Protein 4BI7 (pdb70)

Secondary structure (DSSP, 8-state):
-----EEEEE--S---HHHHHHHHHHHHHS---TTSEEEEE--GGGHHHHHHH---SS-EEEES---SS-SSS-TT---HHHHHHTT--EEEES-HHHHHTS---HHHHHHHHHHHHHTT-EEEEEE---HHHHHTT-HHHHHHHHHHHHHHHHTT-TTTGGGEEEEE--GGGSSSS-PPPHHHHHHHHHHHHHHHHHHT-HHHHTT-EEEEESS--TTTHHHHHTSTT--EEEESGGGGSTHHHHHHHHHHHHH-

Sequence (256 aa):
PARRPFIGGNFKCNGSLDFIKSSHVAAIAAHKIPDSVVDVVVIAPSAVHLSSTAIAANTSKQLRIAAQNVYLEGNGAWTGETSVEMLQDMGLKHVIVGHSSERRRIMGETDEQSAKKAKRALEKGMTVIFCVGETLDERKANRTMEVNIAQLEALGKELGESKMLWKEVVIIAYEPVWSSIGTGVVATPEQAEEVHVGLRKWFAEKVAAEGAQHIRIIYGGSANGSNCEKLGQCPNIDGFLVGGASLKPEFMTMIDILTKTRT

B-factor: mean 23.12, std 10.25, range [10.82, 79.39]

InterPro domains:
  IPR000652 Triosephosphate isomerase [PF00121] (6-250)
  IPR000652 Triosephosphate isomerase [PS51440] (5-251)
  IPR000652 Triosephosphate isomerase [PTHR21139] (3-250)
  IPR000652 Triosephosphate isomerase [TIGR00419] (7-244)
  IPR000652 Triosephosphate isomerase [cd00311] (6-250)
  IPR013785 Aldolase-type TIM barrel [G3DSA:3.20.20.70] (1-257)
  IPR020861 Triosephosphate isomerase, active site [PS00171] (168-178)
  IPR022896 Triosephosphate isomerase, bacterial/eukaryotic [MF_00147_B] (4-251)
  IPR035990 Triosephosphate isomerase superfamily [SSF51351] (3-251)

Radius of gyration: 16.88 Å; Cα contacts (8 Å, |Δi|>4): 529; chains: 1; bounding box: 40×46×46 Å

Solvent-accessible surface area: 11314 Å² total; per-residue (Å²): 124,90,39,114,5,0,0,2,1,7,1,44,120,67,40,59,100,110,63,0,112,70,12,0,51,43,0,15,89,47,186,8,36,112,43,4,33,2,3,0,2,0,26,66,123,18,5,68,23,0,62,86,20,31,108,18,188,60,2,89,6,0,4,42,31,1,55,37,65,16,97,58,99,100,145,78,67,37,6,0,58,95,2,67,128,72,48,11,91,8,0,2,0,1,9,3,46,69,17,91,128,111,52,15,71,53,87,76,0,0,86,11,0,63,46,0,12,107,85,55,1,2,0,2,0,0,0,0,0,28,88,110,27,60,149,60,138,102,18,64,108,14,0,33,49,7,0,73,19,0,12,171,35,8,36,108,39,103,137,34,10,149,61,3,0,0,0,0,7,0,38,37,0,29,78,77,69,82,42,2,59,33,127,69,0,29,130,4,0,45,17,0,24,140,19,5,39,135,112,11,26,69,124,23,5,74,89,10,33,0,0,0,0,6,28,5,42,18,108,30,0,75,143,2,1,114,12,94,24,0,1,0,0,2,0,18,50,9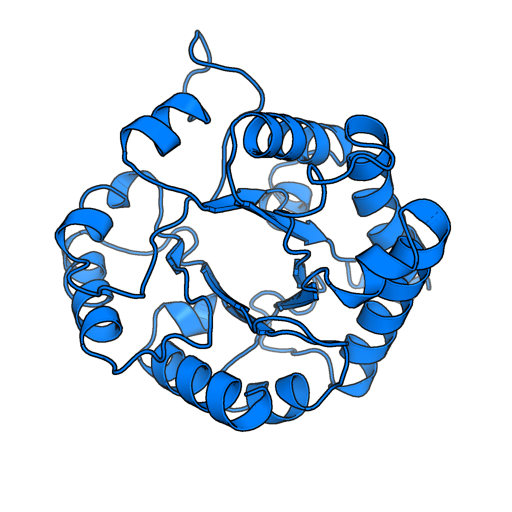,0,42,110,102,52,0,25,68,0,0,67,33,0,26,168,38,57,100

CATH classification: 3.20.20.70

Structure (mmCIF, N/CA/C/O backbone):
data_4BI7
#
_entry.id   4BI7
#
_cell.length_a   55.548
_cell.length_b   102.021
_cell.length_c   118.769
_cell.angle_alpha   90.00
_cell.angle_beta   90.00
_cell.angle_gamma   90.00
#
_symmetry.space_group_name_H-M   'I 2 2 2'
#
loop_
_entity.id
_entity.type
_entity.pdbx_description
1 polymer 'TRIOSEPHOSPHATE ISOMERASE'
2 non-polymer '2-PHOSPHOGLYCOLIC ACID'
3 non-polymer 'SULFATE ION'
4 water water
#
loop_
_atom_site.group_PDB
_atom_site.id
_atom_site.type_symbol
_atom_site.label_atom_id
_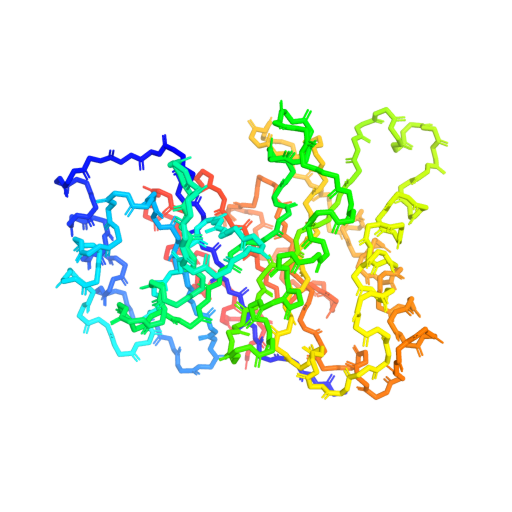atom_site.label_alt_id
_atom_site.label_comp_id
_atom_site.label_asym_id
_atom_site.label_entity_id
_atom_site.label_seq_id
_atom_site.pdbx_PDB_ins_code
_atom_site.Cartn_x
_atom_site.Cartn_y
_atom_site.Cartn_z
_atom_site.occupancy
_atom_site.B_iso_or_equiv
_atom_site.auth_seq_id
_atom_site.auth_comp_id
_atom_site.auth_asym_id
_atom_site.auth_atom_id
_atom_site.pdbx_PDB_model_num
ATOM 1 N N . PRO A 1 2 ? 30.849 -23.785 -22.308 1.00 47.20 2 PRO A N 1
ATOM 2 C CA . PRO A 1 2 ? 30.440 -23.150 -21.049 1.00 57.84 2 PRO A CA 1
ATOM 3 C C . PRO A 1 2 ? 28.929 -22.918 -20.987 1.00 60.08 2 PRO A C 1
ATOM 4 O O . PRO A 1 2 ? 28.271 -22.942 -22.029 1.00 59.44 2 PRO A O 1
ATOM 8 N N . ALA A 1 3 ? 28.394 -22.699 -19.785 1.00 59.13 3 ALA A N 1
ATOM 9 C CA . ALA A 1 3 ? 26.945 -22.743 -19.575 1.00 55.20 3 ALA A CA 1
ATOM 10 C C . ALA A 1 3 ? 26.290 -21.455 -19.056 1.00 62.11 3 ALA A C 1
ATOM 11 O O . ALA A 1 3 ? 26.960 -20.463 -18.748 1.00 58.12 3 ALA A O 1
ATOM 13 N N . ARG A 1 4 ? 24.964 -21.516 -18.947 1.00 44.01 4 ARG A N 1
ATOM 14 C CA . ARG A 1 4 ? 24.113 -20.362 -18.682 1.00 41.20 4 ARG A CA 1
ATOM 15 C C . ARG A 1 4 ? 23.322 -20.536 -17.384 1.00 28.33 4 ARG A C 1
ATOM 16 O O . ARG A 1 4 ? 22.891 -21.647 -17.072 1.00 29.67 4 ARG A O 1
ATOM 24 N N . ARG A 1 5 ? 23.098 -19.446 -16.649 1.00 25.56 5 ARG A N 1
ATOM 25 C CA . ARG A 1 5 ? 22.079 -19.458 -15.600 1.00 22.82 5 ARG A CA 1
ATOM 26 C C . ARG A 1 5 ? 20.718 -19.677 -16.242 1.00 16.32 5 ARG A C 1
ATOM 27 O O . ARG A 1 5 ? 20.306 -18.887 -17.091 1.00 20.08 5 ARG A O 1
ATOM 35 N N . PRO A 1 6 ? 20.010 -20.726 -15.816 1.00 16.08 6 PRO A N 1
ATOM 36 C CA . PRO A 1 6 ? 18.668 -20.971 -16.348 1.00 17.88 6 PRO A CA 1
ATOM 37 C C . PRO A 1 6 ? 17.718 -19.824 -15.998 1.00 17.52 6 PRO A C 1
ATOM 38 O O . PRO A 1 6 ? 17.920 -19.102 -15.009 1.00 17.92 6 PRO A O 1
ATOM 42 N N . PHE A 1 7 ? 16.691 -19.653 -16.823 1.00 14.04 7 PHE A N 1
ATOM 43 C CA . PHE A 1 7 ? 15.799 -18.518 -16.695 1.00 13.88 7 PHE A CA 1
ATOM 44 C C . PHE A 1 7 ? 14.380 -18.997 -16.915 1.00 15.81 7 PHE A C 1
ATOM 45 O O . PHE A 1 7 ? 14.103 -19.655 -17.915 1.00 15.37 7 PHE A O 1
ATOM 53 N N . ILE A 1 8 ? 13.472 -18.673 -15.995 1.00 11.88 8 ILE A N 1
ATOM 54 C CA . ILE A 1 8 ? 12.057 -18.934 -16.243 1.00 13.01 8 ILE A CA 1
ATOM 55 C C . ILE A 1 8 ? 11.251 -17.666 -16.002 1.00 16.23 8 ILE A C 1
ATOM 56 O O . ILE A 1 8 ? 11.377 -17.026 -14.956 1.00 15.40 8 ILE A O 1
ATOM 61 N N . GLY A 1 9 ? 10.453 -17.285 -16.992 1.00 14.14 9 GLY A N 1
ATOM 62 C CA . GLY A 1 9 ? 9.638 -16.093 -16.871 1.00 12.21 9 GLY A CA 1
ATOM 63 C C . GLY A 1 9 ? 8.181 -16.459 -17.004 1.00 18.27 9 GLY A C 1
ATOM 64 O O . GLY A 1 9 ? 7.823 -17.309 -17.820 1.00 17.93 9 GLY A O 1
ATOM 65 N N . GLY A 1 10 ? 7.336 -15.835 -16.194 1.00 14.14 10 GLY A N 1
ATOM 66 C CA . GLY A 1 10 ? 5.906 -16.049 -16.298 1.00 15.91 10 GLY A CA 1
ATOM 67 C C . GLY A 1 10 ? 5.221 -14.789 -16.773 1.00 17.45 10 GLY A C 1
ATOM 68 O O . GLY A 1 10 ? 5.176 -13.787 -16.064 1.00 19.39 10 GLY A O 1
ATOM 69 N N . ASN A 1 11 ? 4.676 -14.837 -17.981 1.00 11.91 11 ASN A N 1
ATOM 70 C CA . ASN A 1 11 ? 3.973 -13.690 -18.545 1.00 11.71 11 ASN A CA 1
ATOM 71 C C . ASN A 1 11 ? 2.478 -13.827 -18.272 1.00 14.52 11 ASN A C 1
ATOM 72 O O . ASN A 1 11 ? 1.822 -14.682 -18.859 1.00 12.53 11 ASN A O 1
ATOM 77 N N . PHE A 1 12 ? 1.932 -13.004 -17.380 1.00 11.82 12 PHE A N 1
ATOM 78 C CA . PHE A 1 12 ? 0.515 -13.115 -17.026 1.00 12.20 12 PHE A CA 1
ATOM 79 C C . PHE A 1 12 ? -0.401 -12.618 -18.133 1.00 12.89 12 PHE A C 1
ATOM 80 O O . PHE A 1 12 ? -1.609 -12.860 -18.094 1.00 15.10 12 PHE A O 1
ATOM 88 N N . LYS A 1 13 ? 0.168 -11.891 -19.093 1.00 12.62 13 LYS A N 1
ATOM 89 C CA . LYS A 1 13 ? -0.590 -11.231 -20.152 1.00 12.62 13 LYS A CA 1
ATOM 90 C C . LYS A 1 13 ? -1.712 -10.371 -19.581 1.00 14.07 13 LYS A C 1
ATOM 91 O O . LYS A 1 13 ? -1.553 -9.765 -18.512 1.00 14.33 13 LYS A O 1
ATOM 97 N N . CYS A 1 14 ? -2.840 -10.295 -20.272 1.00 14.65 14 CYS A N 1
ATOM 98 C CA . CYS A 1 14 ? -3.913 -9.423 -19.794 1.00 14.93 14 CYS A CA 1
ATOM 99 C C . CYS A 1 14 ? -4.853 -10.233 -18.911 1.00 15.15 14 CYS A C 1
ATOM 100 O O . CYS A 1 14 ? -5.997 -10.495 -19.267 1.00 15.94 14 CYS A O 1
ATOM 103 N N . ASN A 1 15 ? -4.341 -10.646 -17.755 1.00 14.63 15 ASN A N 1
ATOM 104 C CA . ASN A 1 15 ? -5.108 -11.438 -16.810 1.00 14.83 15 ASN A CA 1
ATOM 105 C C . ASN A 1 15 ? -4.817 -10.988 -15.403 1.00 16.44 15 ASN A C 1
ATOM 106 O O . ASN A 1 15 ? -3.715 -10.542 -15.103 1.00 21.25 15 ASN A O 1
ATOM 111 N N . GLY A 1 16 ? -5.809 -11.141 -14.544 1.00 18.13 16 GLY A N 1
ATOM 112 C CA . GLY A 1 16 ? -5.607 -10.847 -13.137 1.00 20.38 16 GLY A CA 1
ATOM 113 C C . GLY A 1 16 ? -6.532 -9.783 -12.594 1.00 16.79 16 GLY A C 1
ATOM 114 O O . GLY A 1 16 ? -7.052 -8.929 -13.313 1.00 19.47 16 GLY A O 1
ATOM 115 N N . SER A 1 17 ? -6.732 -9.862 -11.292 1.00 23.96 17 SER A N 1
ATOM 116 C CA . SER A 1 17 ? -7.474 -8.878 -10.520 1.00 17.36 17 SER A CA 1
ATOM 117 C C . SER A 1 17 ? -6.532 -8.577 -9.374 1.00 16.38 17 SER A C 1
ATOM 118 O O . SER A 1 17 ? -5.539 -9.285 -9.200 1.00 17.46 17 SER A O 1
ATOM 121 N N . LEU A 1 18 ? -6.818 -7.534 -8.595 1.00 15.12 18 LEU A N 1
ATOM 122 C CA . LEU A 1 18 ? -5.976 -7.245 -7.446 1.00 14.60 18 LEU A CA 1
ATOM 123 C C . LEU A 1 18 ? -5.880 -8.435 -6.493 1.00 15.57 18 LEU A C 1
ATOM 124 O O . LEU A 1 18 ? -4.782 -8.783 -6.057 1.00 15.47 18 LEU A O 1
ATOM 129 N N . ASP A 1 19 ? -7.015 -9.060 -6.184 1.00 16.73 19 ASP A N 1
ATOM 130 C CA . ASP A 1 19 ? -7.012 -10.199 -5.263 1.00 14.34 19 ASP A CA 1
ATOM 131 C C . ASP A 1 19 ? -6.204 -11.372 -5.830 1.00 13.84 19 ASP A C 1
ATOM 132 O O . ASP A 1 19 ? -5.479 -12.051 -5.100 1.00 15.76 19 ASP A O 1
ATOM 137 N N . PHE A 1 20 ? -6.337 -11.630 -7.130 1.00 14.47 20 PHE A N 1
ATOM 138 C CA . PHE A 1 20 ? -5.563 -12.713 -7.722 1.00 15.58 20 PHE A CA 1
ATOM 139 C C . PHE A 1 20 ? -4.069 -12.440 -7.670 1.00 14.57 20 PHE A C 1
ATOM 140 O O . PHE A 1 20 ? -3.269 -13.320 -7.368 1.00 13.88 20 PHE A O 1
ATOM 148 N N . ILE A 1 21 ? -3.674 -11.215 -7.988 1.00 12.90 21 ILE A N 1
ATOM 149 C CA . ILE A 1 21 ? -2.264 -10.887 -7.965 1.00 12.78 21 ILE A CA 1
ATOM 150 C C . ILE A 1 21 ? -1.709 -11.077 -6.559 1.00 13.48 21 ILE A C 1
ATOM 151 O O . ILE A 1 21 ? -0.646 -11.659 -6.370 1.00 14.97 21 ILE A O 1
ATOM 156 N N . LYS A 1 22 ? -2.445 -10.600 -5.568 1.00 13.66 22 LYS A N 1
ATOM 157 C CA . LYS A 1 22 ? -1.994 -10.751 -4.189 1.00 12.60 22 LYS A CA 1
ATOM 158 C C . LYS A 1 22 ? -1.816 -12.220 -3.824 1.00 13.39 22 LYS A C 1
ATOM 159 O O . LYS A 1 22 ? -0.780 -12.619 -3.270 1.00 15.13 22 LYS A O 1
ATOM 165 N N A SER A 1 23 ? -2.820 -13.024 -4.147 0.50 13.71 23 SER A N 1
ATOM 166 N N B SER A 1 23 ? -2.831 -13.016 -4.138 0.50 13.71 23 SER A N 1
ATOM 167 C CA A SER A 1 23 ? -2.817 -14.426 -3.749 0.50 14.28 23 SER A CA 1
ATOM 168 C CA B SER A 1 23 ? -2.841 -14.430 -3.781 0.50 14.28 23 SER A CA 1
ATOM 169 C C A SER A 1 23 ? -1.806 -15.257 -4.537 0.50 14.41 23 SER A C 1
ATOM 170 C C B SER A 1 23 ? -1.775 -15.215 -4.531 0.50 14.39 23 SER A C 1
ATOM 171 O O A SER A 1 23 ? -1.124 -16.109 -3.972 0.50 14.76 23 SER A O 1
ATOM 172 O O B SER A 1 23 ? -1.035 -15.997 -3.939 0.50 14.83 23 SER A O 1
ATOM 177 N N . HIS A 1 24 ? -1.721 -15.015 -5.844 1.00 13.91 24 HIS A N 1
ATOM 178 C CA . HIS A 1 24 ? -0.823 -15.787 -6.692 1.00 13.92 24 HIS A CA 1
ATOM 179 C C . HIS A 1 24 ? 0.646 -15.410 -6.500 1.00 13.27 24 HIS A C 1
ATOM 180 O O . HIS A 1 24 ? 1.519 -16.276 -6.451 1.00 13.54 24 HIS A O 1
ATOM 187 N N . VAL A 1 25 ? 0.938 -14.118 -6.354 1.00 13.31 25 VAL A N 1
ATOM 188 C CA . VAL A 1 25 ? 2.306 -13.721 -6.078 1.00 11.94 25 VAL A CA 1
ATOM 189 C C . VAL A 1 25 ? 2.743 -14.253 -4.705 1.00 13.14 25 VAL A C 1
ATOM 190 O O . VAL A 1 25 ? 3.865 -14.725 -4.545 1.00 14.37 25 VAL A O 1
ATOM 194 N N . ALA A 1 26 ? 1.845 -14.221 -3.720 1.00 14.58 26 ALA A N 1
ATOM 195 C CA . ALA A 1 26 ? 2.173 -14.824 -2.426 1.00 13.86 26 ALA A CA 1
ATOM 196 C C . ALA A 1 26 ? 2.480 -16.324 -2.569 1.00 13.39 26 ALA A C 1
ATOM 197 O O . ALA A 1 26 ? 3.408 -16.842 -1.944 1.00 16.14 26 ALA A O 1
ATOM 199 N N . ALA A 1 27 ? 1.686 -17.021 -3.371 1.00 14.21 27 ALA A N 1
ATOM 200 C CA . ALA A 1 27 ? 1.899 -18.458 -3.584 1.00 15.42 27 ALA A CA 1
ATOM 201 C C . ALA A 1 27 ? 3.257 -18.747 -4.218 1.00 17.16 27 ALA A C 1
ATOM 202 O O . ALA A 1 27 ? 3.961 -19.680 -3.821 1.00 18.08 27 ALA A O 1
ATOM 204 N N . ILE A 1 28 ? 3.630 -17.954 -5.217 1.00 12.96 28 ILE A N 1
ATOM 205 C CA . ILE A 1 28 ? 4.925 -18.150 -5.858 1.00 13.31 28 ILE A CA 1
ATOM 206 C C . ILE A 1 28 ? 6.045 -17.805 -4.885 1.00 15.57 28 ILE A C 1
ATOM 207 O O . ILE A 1 28 ? 7.036 -18.516 -4.787 1.00 17.14 28 ILE A O 1
ATOM 212 N N . ALA A 1 29 ? 5.870 -16.715 -4.141 1.00 15.42 29 ALA A N 1
ATOM 213 C CA . ALA A 1 29 ? 6.897 -16.276 -3.211 1.00 18.67 29 ALA A CA 1
ATOM 214 C C . ALA A 1 29 ? 7.118 -17.290 -2.086 1.00 20.64 29 ALA A C 1
ATOM 215 O O . ALA A 1 29 ? 8.206 -17.344 -1.508 1.00 23.92 29 ALA A O 1
ATOM 217 N N . ALA A 1 30 ? 6.097 -18.092 -1.791 1.00 17.74 30 ALA A N 1
ATOM 218 C CA . ALA A 1 30 ? 6.169 -19.104 -0.726 1.00 20.96 30 ALA A CA 1
ATOM 219 C C . ALA A 1 30 ? 6.934 -20.340 -1.170 1.00 24.71 30 ALA A C 1
ATOM 220 O O . ALA A 1 30 ? 7.347 -21.159 -0.352 1.00 27.68 30 ALA A O 1
ATOM 222 N N . HIS A 1 31 ? 7.111 -20.474 -2.475 1.00 18.88 31 HIS A N 1
ATOM 223 C CA . HIS A 1 31 ? 7.840 -21.603 -3.027 1.00 19.59 31 HIS A CA 1
ATOM 224 C C . HIS A 1 31 ? 9.321 -21.422 -2.745 1.00 22.67 31 HIS A C 1
ATOM 225 O O . HIS A 1 31 ? 9.830 -20.302 -2.728 1.00 22.91 31 HIS A O 1
ATOM 232 N N . LYS A 1 32 ? 10.023 -22.523 -2.510 1.00 24.12 32 LYS A N 1
ATOM 233 C CA . LYS A 1 32 ? 11.462 -22.445 -2.316 1.00 24.45 32 LYS A CA 1
ATOM 234 C C . LYS A 1 32 ? 12.141 -22.274 -3.674 1.00 27.23 32 LYS A C 1
ATOM 235 O O . LYS A 1 32 ? 12.311 -23.236 -4.416 1.00 33.54 32 LYS A O 1
ATOM 241 N N . ILE A 1 33 ? 12.506 -21.042 -4.005 1.00 23.92 33 ILE A N 1
ATOM 242 C CA . ILE A 1 33 ? 13.190 -20.764 -5.265 1.00 22.13 33 ILE A CA 1
ATOM 243 C C . ILE A 1 33 ? 14.695 -20.762 -5.045 1.00 27.08 33 ILE A C 1
ATOM 244 O O . ILE A 1 33 ? 15.204 -20.032 -4.195 1.00 25.31 33 ILE A O 1
ATOM 249 N N . PRO A 1 34 ? 15.427 -21.591 -5.801 1.00 28.28 34 PRO A N 1
ATOM 250 C CA . PRO A 1 34 ? 16.874 -21.639 -5.579 1.00 26.00 34 PRO A CA 1
ATOM 251 C C . PRO A 1 34 ? 17.587 -20.405 -6.126 1.00 26.39 34 PRO A C 1
ATOM 252 O O . PRO A 1 34 ? 17.057 -19.695 -6.983 1.00 26.35 34 PRO A O 1
ATOM 256 N N . ASP A 1 35 ? 18.789 -20.155 -5.622 1.00 28.33 35 ASP A N 1
ATOM 257 C CA . ASP A 1 35 ? 19.567 -19.003 -6.048 1.00 24.93 35 ASP A CA 1
ATOM 258 C C . ASP A 1 35 ? 20.195 -19.224 -7.414 1.00 24.07 35 ASP A C 1
ATOM 259 O O . ASP A 1 35 ? 20.767 -18.304 -7.994 1.00 26.70 35 ASP A O 1
ATOM 264 N N . SER A 1 36 ? 20.080 -20.450 -7.916 1.00 21.63 36 SER A N 1
ATOM 265 C CA . SER A 1 36 ? 20.781 -20.860 -9.126 1.00 22.60 36 SER A CA 1
ATOM 266 C C . SER A 1 36 ? 19.988 -20.601 -10.402 1.00 21.62 36 SER A C 1
ATOM 267 O O . SER A 1 36 ? 20.502 -20.790 -11.500 1.00 23.60 36 SER A O 1
ATOM 270 N N A VAL A 1 37 ? 18.735 -20.174 -10.255 0.50 20.96 37 VAL A N 1
ATOM 271 N N B VAL A 1 37 ? 18.740 -20.180 -10.256 0.50 20.97 37 VAL A N 1
ATOM 272 C CA A VAL A 1 37 ? 17.850 -19.954 -11.405 0.50 19.66 37 VAL A CA 1
ATOM 273 C CA B VAL A 1 37 ? 17.907 -19.914 -11.420 0.50 19.70 37 VAL A CA 1
ATOM 274 C C A VAL A 1 37 ? 17.195 -18.575 -11.331 0.50 18.41 37 VAL A C 1
ATOM 275 C C B VAL A 1 37 ? 17.293 -18.525 -11.322 0.50 18.50 37 VAL A C 1
ATOM 276 O O A VAL A 1 37 ? 16.805 -18.136 -10.250 0.50 21.56 37 VAL A O 1
ATOM 277 O O B VAL A 1 37 ? 17.046 -18.026 -10.226 0.50 21.08 37 VAL A O 1
ATOM 284 N N . ASP A 1 38 ? 17.074 -17.891 -12.465 1.00 16.61 38 ASP A N 1
ATOM 285 C CA . ASP A 1 38 ? 16.393 -16.599 -12.480 1.00 16.00 38 ASP A CA 1
ATOM 286 C C . ASP A 1 38 ? 14.911 -16.882 -12.653 1.00 19.10 38 ASP A C 1
ATOM 287 O O . ASP A 1 38 ? 14.532 -17.6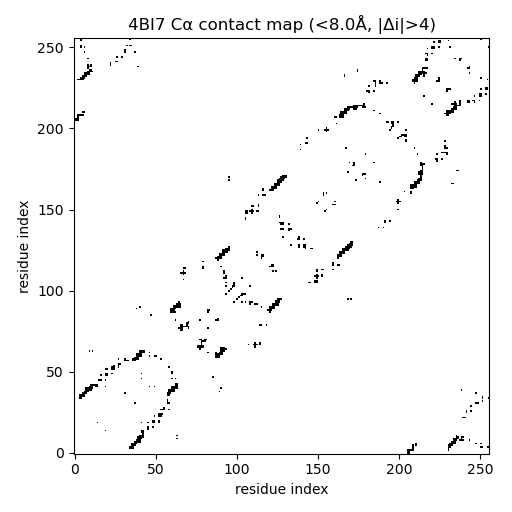03 -13.572 1.00 17.85 38 ASP A O 1
ATOM 292 N N . VAL A 1 39 ? 14.075 -16.340 -11.773 1.00 14.04 39 VAL A N 1
ATOM 293 C CA . VAL A 1 39 ? 12.633 -16.523 -11.882 1.00 12.12 39 VAL A CA 1
ATOM 294 C C . VAL A 1 39 ? 11.982 -15.154 -11.886 1.00 13.96 39 VAL A C 1
ATOM 295 O O . VAL A 1 39 ? 12.159 -14.377 -10.945 1.00 15.05 39 VAL A O 1
ATOM 299 N N A VAL A 1 40 ? 11.213 -14.865 -12.931 0.50 11.83 40 VAL A N 1
ATOM 300 N N B VAL A 1 40 ? 11.267 -14.841 -12.958 0.50 11.84 40 VAL A N 1
ATOM 301 C CA A VAL A 1 40 ? 10.640 -13.536 -13.131 0.50 12.50 40 VAL A CA 1
ATOM 302 C CA B VAL A 1 40 ? 10.594 -13.557 -13.058 0.50 12.53 40 VAL A CA 1
ATOM 303 C C A VAL A 1 40 ? 9.180 -13.664 -13.561 0.50 14.56 40 VAL A C 1
ATOM 304 C C B VAL A 1 40 ? 9.130 -13.794 -13.379 0.50 14.47 40 VAL A C 1
ATOM 305 O O A VAL A 1 40 ? 8.857 -14.513 -14.395 0.50 16.97 40 VAL A O 1
ATOM 306 O O B VAL A 1 40 ? 8.755 -14.829 -13.937 0.50 15.44 40 VAL A O 1
ATOM 313 N N . ILE A 1 41 ? 8.298 -12.841 -12.992 1.00 12.70 41 ILE A N 1
ATOM 314 C CA . ILE A 1 41 ? 6.902 -12.850 -13.393 1.00 11.62 41 ILE A CA 1
ATOM 315 C C . ILE A 1 41 ? 6.533 -11.466 -13.879 1.00 12.83 41 ILE A C 1
ATOM 316 O O . ILE A 1 41 ? 7.010 -10.472 -13.341 1.00 14.64 41 ILE A O 1
ATOM 321 N N . ALA A 1 42 ? 5.683 -11.407 -14.906 1.00 12.79 42 ALA A N 1
ATOM 322 C CA . ALA A 1 42 ? 5.314 -10.131 -15.501 1.00 11.05 42 ALA A CA 1
ATOM 323 C C . ALA A 1 42 ? 3.805 -9.924 -15.432 1.00 12.94 42 ALA A C 1
ATOM 324 O O . ALA A 1 42 ? 3.058 -10.348 -16.308 1.00 11.64 42 ALA A O 1
ATOM 326 N N . PRO A 1 43 ? 3.337 -9.282 -14.363 1.00 10.82 43 PRO A N 1
ATOM 327 C CA . PRO A 1 43 ? 1.923 -8.905 -14.275 1.00 11.85 43 PRO A CA 1
ATOM 328 C C . PRO A 1 43 ? 1.592 -7.771 -15.235 1.00 13.16 43 PRO A C 1
ATOM 329 O O . PRO A 1 43 ? 2.493 -7.104 -15.760 1.00 13.84 43 PRO A O 1
ATOM 333 N N . SER A 1 44 ? 0.300 -7.543 -15.439 1.00 13.76 44 SER A N 1
ATOM 334 C CA . SER A 1 44 ? -0.150 -6.412 -16.230 1.00 11.65 44 SER A CA 1
ATOM 335 C C . SER A 1 44 ? 0.279 -5.109 -15.547 1.00 15.23 44 SER A C 1
ATOM 336 O O . SER A 1 44 ? 0.467 -5.073 -14.322 1.00 14.64 44 SER A O 1
ATOM 339 N N . ALA A 1 45 ? 0.459 -4.049 -16.328 1.00 13.62 45 ALA A N 1
ATOM 340 C CA . ALA A 1 45 ? 1.051 -2.810 -15.811 1.00 13.10 45 ALA A CA 1
ATOM 341 C C . ALA A 1 45 ? 0.316 -2.253 -14.591 1.00 12.38 45 ALA A C 1
ATOM 342 O O . ALA A 1 45 ? 0.953 -1.774 -13.646 1.00 14.04 45 ALA A O 1
ATOM 344 N N . VAL A 1 46 ? -1.015 -2.305 -14.619 1.00 13.01 46 VAL A N 1
ATOM 345 C CA . VAL A 1 46 ? -1.784 -1.738 -13.515 1.00 12.00 46 VAL A CA 1
ATOM 346 C C . VAL A 1 46 ? -1.594 -2.524 -12.231 1.00 13.56 46 VAL A C 1
ATOM 347 O O . VAL A 1 46 ? -1.927 -2.026 -11.154 1.00 14.28 46 VAL A O 1
ATOM 351 N N . HIS A 1 47 ? -1.061 -3.740 -12.337 1.00 12.70 47 HIS A N 1
ATOM 352 C CA . HIS A 1 47 ? -0.855 -4.584 -11.165 1.00 11.17 47 HIS A CA 1
ATOM 353 C C . HIS A 1 47 ? 0.575 -4.622 -10.644 1.00 12.03 47 HIS A C 1
ATOM 354 O O . HIS A 1 47 ? 0.846 -5.330 -9.674 1.00 13.76 47 HIS A O 1
ATOM 361 N N . LEU A 1 48 ? 1.502 -3.908 -11.284 1.00 12.23 48 LEU A N 1
ATOM 362 C CA . LEU A 1 48 ? 2.899 -4.023 -10.909 1.00 12.68 48 LEU A CA 1
ATOM 363 C C . LEU A 1 48 ? 3.131 -3.639 -9.457 1.00 13.84 48 LEU A C 1
ATOM 364 O O . LEU A 1 48 ? 3.801 -4.368 -8.742 1.00 13.50 48 LEU A O 1
ATOM 369 N N . SER A 1 49 ? 2.585 -2.515 -9.005 1.00 13.62 49 SER A N 1
ATOM 370 C CA A SER A 1 49 ? 2.862 -2.111 -7.626 0.50 12.98 49 SER A CA 1
ATOM 371 C CA B SER A 1 49 ? 2.795 -2.086 -7.618 0.50 13.04 49 SER A CA 1
ATOM 372 C C . SER A 1 49 ? 2.254 -3.091 -6.619 1.00 13.08 49 SER A C 1
ATOM 373 O O . SER A 1 49 ? 2.846 -3.333 -5.564 1.00 14.44 49 SER A O 1
ATOM 378 N N . THR A 1 50 ? 1.104 -3.658 -6.952 1.00 13.03 50 THR A N 1
ATOM 379 C CA . THR A 1 50 ? 0.451 -4.637 -6.082 1.00 12.78 50 THR A CA 1
ATOM 380 C C . THR A 1 50 ? 1.319 -5.900 -5.992 1.00 14.17 50 THR A C 1
ATOM 381 O O . THR A 1 50 ? 1.505 -6.490 -4.913 1.00 14.06 50 THR A O 1
ATOM 385 N N . ALA A 1 51 ? 1.868 -6.305 -7.134 1.00 12.04 51 ALA A N 1
ATOM 386 C CA . ALA A 1 51 ? 2.726 -7.483 -7.170 1.00 12.27 51 ALA A CA 1
ATOM 387 C C . ALA A 1 51 ? 4.026 -7.259 -6.390 1.00 13.52 51 ALA A C 1
ATOM 388 O O . ALA A 1 51 ? 4.503 -8.155 -5.694 1.00 14.80 51 ALA A O 1
ATOM 390 N N . ILE A 1 52 ? 4.595 -6.060 -6.504 1.00 11.50 52 ILE A N 1
ATOM 391 C CA . ILE A 1 52 ? 5.821 -5.728 -5.789 1.00 12.37 52 ILE A CA 1
ATOM 392 C C . ILE A 1 52 ? 5.569 -5.800 -4.285 1.00 12.59 52 ILE A C 1
ATOM 393 O O . ILE A 1 52 ? 6.385 -6.351 -3.543 1.00 14.48 52 ILE A O 1
ATOM 398 N N . ALA A 1 53 ? 4.436 -5.260 -3.846 1.00 13.86 53 ALA A N 1
ATOM 399 C CA . ALA A 1 53 ? 4.090 -5.290 -2.419 1.00 13.38 53 ALA A CA 1
ATOM 400 C C . ALA A 1 53 ? 3.850 -6.708 -1.925 1.00 16.50 53 ALA A C 1
ATOM 401 O O . ALA A 1 53 ? 4.156 -7.027 -0.775 1.00 19.26 53 ALA A O 1
ATOM 403 N N . ALA A 1 54 ? 3.315 -7.561 -2.790 1.00 13.51 54 ALA A N 1
ATOM 404 C CA . ALA A 1 54 ? 3.030 -8.942 -2.402 1.00 13.99 54 ALA A CA 1
ATOM 405 C C . ALA A 1 54 ? 4.269 -9.826 -2.457 1.00 16.28 54 ALA A C 1
ATOM 406 O O . ALA A 1 54 ? 4.286 -10.914 -1.884 1.00 15.76 54 ALA A O 1
ATOM 408 N N . ASN A 1 55 ? 5.310 -9.373 -3.143 1.00 13.99 55 ASN A N 1
ATOM 409 C CA . ASN A 1 55 ? 6.477 -10.217 -3.345 1.00 13.70 55 ASN A CA 1
ATOM 410 C C . ASN A 1 55 ? 7.437 -10.186 -2.171 1.00 15.39 55 ASN A C 1
ATOM 411 O O . ASN A 1 55 ? 8.271 -9.291 -2.057 1.00 17.66 55 ASN A O 1
ATOM 416 N N . THR A 1 56 ? 7.321 -11.183 -1.301 1.00 13.72 56 THR A N 1
ATOM 417 C CA . THR A 1 56 ? 8.193 -11.277 -0.134 1.00 14.54 56 THR A CA 1
ATOM 418 C C . THR A 1 56 ? 9.436 -12.137 -0.395 1.00 15.78 56 THR A C 1
ATOM 419 O O . THR A 1 56 ? 10.289 -12.298 0.484 1.00 17.99 56 THR A O 1
ATOM 423 N N . SER A 1 57 ? 9.548 -12.677 -1.608 1.00 15.10 57 SER A N 1
ATOM 424 C CA . SER A 1 57 ? 10.695 -13.500 -1.978 1.00 15.35 57 SER A CA 1
ATOM 425 C C . SER A 1 57 ? 11.973 -12.699 -2.157 1.00 16.28 57 SER A C 1
ATOM 426 O O . SER A 1 57 ? 11.948 -11.567 -2.643 1.00 19.78 57 SER A O 1
ATOM 429 N N . LYS A 1 58 ? 13.093 -13.304 -1.775 1.00 17.55 58 LYS A N 1
ATOM 430 C CA . LYS A 1 58 ? 14.401 -12.729 -2.030 1.00 21.51 58 LYS A CA 1
ATOM 431 C C . LYS A 1 58 ? 14.945 -13.146 -3.394 1.00 20.02 58 LYS A C 1
ATOM 432 O O . LYS A 1 58 ? 15.993 -12.668 -3.809 1.00 25.11 58 LYS A O 1
ATOM 438 N N . GLN A 1 59 ? 14.232 -14.031 -4.084 1.00 17.26 59 GLN A N 1
ATOM 439 C CA . GLN A 1 59 ? 14.672 -14.502 -5.400 1.00 17.98 59 GLN A CA 1
ATOM 440 C C . GLN A 1 59 ? 13.771 -14.037 -6.544 1.00 15.64 59 GLN A C 1
ATOM 441 O O . GLN A 1 59 ? 14.257 -13.600 -7.592 1.00 18.56 59 GLN A O 1
ATOM 447 N N . LEU A 1 60 ? 12.466 -14.150 -6.343 1.00 15.53 60 LEU A N 1
ATOM 448 C CA . LEU A 1 60 ? 11.501 -13.793 -7.379 1.00 12.39 60 LEU A CA 1
ATOM 449 C C . LEU A 1 60 ? 11.631 -12.331 -7.772 1.00 14.43 60 LEU A C 1
ATOM 450 O O . LEU A 1 60 ? 11.745 -11.458 -6.911 1.00 15.57 60 LEU A O 1
ATOM 455 N N . ARG A 1 61 ? 11.611 -12.062 -9.076 1.00 13.54 61 ARG A N 1
ATOM 456 C CA . ARG A 1 61 ? 11.608 -10.680 -9.536 1.00 13.39 61 ARG A CA 1
ATOM 457 C C . ARG A 1 61 ? 10.362 -10.384 -10.358 1.00 16.09 61 ARG A C 1
ATOM 458 O O . ARG A 1 61 ? 9.849 -11.246 -11.067 1.00 14.39 61 ARG A O 1
ATOM 466 N N . ILE A 1 62 ? 9.880 -9.155 -10.229 1.00 16.07 62 ILE A N 1
ATOM 467 C CA . ILE A 1 62 ? 8.748 -8.670 -10.999 1.00 16.74 62 ILE A CA 1
ATOM 468 C C . ILE A 1 62 ? 9.249 -7.965 -12.272 1.00 17.31 62 ILE A C 1
ATOM 469 O O . ILE A 1 62 ? 10.221 -7.196 -12.232 1.00 18.41 62 ILE A O 1
ATOM 474 N N . ALA A 1 63 ? 8.596 -8.238 -13.404 1.00 14.54 63 ALA A N 1
ATOM 475 C CA . ALA A 1 63 ? 8.964 -7.663 -14.705 1.00 15.66 63 ALA A CA 1
ATOM 476 C C . ALA A 1 63 ? 7.763 -6.980 -15.340 1.00 13.43 63 ALA A C 1
ATOM 477 O O . ALA A 1 63 ? 6.630 -7.231 -14.947 1.00 14.80 63 ALA A O 1
ATOM 479 N N . ALA A 1 64 ? 8.014 -6.119 -16.327 1.00 14.19 64 ALA A N 1
ATOM 480 C CA . ALA A 1 64 ? 6.933 -5.521 -17.101 1.00 14.46 64 ALA A CA 1
ATOM 481 C C . ALA A 1 64 ? 6.718 -6.272 -18.421 1.00 14.14 64 ALA A C 1
ATOM 482 O O . ALA A 1 64 ? 7.641 -6.926 -18.928 1.00 14.46 64 ALA A O 1
ATOM 484 N N . GLN A 1 65 ? 5.512 -6.164 -18.975 1.00 11.88 65 GLN A N 1
ATOM 485 C CA . GLN A 1 65 ? 5.194 -6.862 -20.231 1.00 12.22 65 GLN A CA 1
ATOM 486 C C . GLN A 1 65 ? 5.538 -6.091 -21.486 1.00 14.39 65 GLN A C 1
ATOM 487 O O . GLN A 1 65 ? 5.496 -6.657 -22.578 1.00 15.18 65 GLN A O 1
ATOM 493 N N . ASN A 1 66 ? 5.845 -4.804 -21.332 1.00 13.35 66 ASN A N 1
ATOM 494 C CA . ASN A 1 66 ? 6.040 -3.916 -22.468 1.00 14.68 66 ASN A CA 1
ATOM 495 C C . ASN A 1 66 ? 6.613 -2.608 -21.950 1.00 15.75 66 ASN A C 1
ATOM 496 O O . ASN A 1 66 ? 6.484 -2.286 -20.763 1.00 16.52 66 ASN A O 1
ATOM 501 N N . VAL A 1 67 ? 7.265 -1.858 -22.827 1.00 13.70 67 VAL A N 1
ATOM 502 C CA . VAL A 1 67 ? 7.722 -0.523 -22.470 1.00 13.73 67 VAL A CA 1
ATOM 503 C C . VAL A 1 67 ? 7.803 0.233 -23.773 1.00 16.76 67 VAL A C 1
ATOM 504 O O . VAL A 1 67 ? 7.902 -0.374 -24.841 1.00 17.18 67 VAL A O 1
ATOM 508 N N . TYR A 1 68 ? 7.750 1.554 -23.699 1.00 14.71 68 TYR A N 1
ATOM 509 C CA . TYR A 1 68 ? 7.784 2.346 -24.927 1.00 15.63 68 TYR A CA 1
ATOM 510 C C . TYR A 1 68 ? 9.226 2.697 -25.322 1.00 17.56 68 TYR A C 1
ATOM 511 O O . TYR A 1 68 ? 10.176 2.442 -24.580 1.00 16.88 68 TYR A O 1
ATOM 520 N N . LEU A 1 69 ? 9.399 3.267 -26.507 1.00 17.93 69 LEU A N 1
ATOM 521 C CA . LEU A 1 69 ? 10.746 3.544 -26.989 1.00 16.63 69 LEU A CA 1
ATOM 522 C C . LEU A 1 69 ? 11.170 5.006 -26.834 1.00 18.30 69 LEU A C 1
ATOM 523 O O . LEU A 1 69 ? 12.189 5.424 -27.381 1.00 21.93 69 LEU A O 1
ATOM 528 N N . GLU A 1 70 ? 10.393 5.769 -26.069 1.00 17.73 70 GLU A N 1
ATOM 529 C CA . GLU A 1 70 ? 10.749 7.142 -25.720 1.00 17.43 70 GLU A CA 1
ATOM 530 C C . GLU A 1 70 ? 10.829 7.238 -24.210 1.00 17.85 70 GLU A C 1
ATOM 531 O O . GLU A 1 70 ? 10.259 6.400 -23.509 1.00 19.70 70 GLU A O 1
ATOM 537 N N . GLY A 1 71 ? 11.513 8.263 -23.715 1.00 19.02 71 GLY A N 1
ATOM 538 C CA . GLY A 1 71 ? 11.516 8.560 -22.292 1.00 16.39 71 GLY A CA 1
ATOM 539 C C . GLY A 1 71 ? 10.193 9.179 -21.873 1.00 17.91 71 GLY A C 1
ATOM 540 O O . GLY A 1 71 ? 9.221 9.134 -22.616 1.00 19.79 71 GLY A O 1
ATOM 541 N N . ASN A 1 72 ? 10.150 9.755 -20.677 1.00 15.00 72 ASN A N 1
ATOM 542 C CA . ASN A 1 72 ? 8.949 10.444 -20.234 1.00 14.52 72 ASN A CA 1
ATOM 543 C C . ASN A 1 72 ? 8.602 11.584 -21.188 1.00 16.59 72 ASN A C 1
ATOM 544 O O . ASN A 1 72 ? 9.488 12.269 -21.740 1.00 18.10 72 ASN A O 1
ATOM 549 N N . GLY A 1 73 ? 7.309 11.791 -21.382 1.00 15.80 73 GLY A N 1
ATOM 550 C CA . GLY A 1 73 ? 6.853 12.813 -22.298 1.00 15.70 73 GLY A CA 1
ATOM 551 C C . GLY A 1 73 ? 5.430 12.566 -22.729 1.00 15.85 73 GLY A C 1
ATOM 552 O O . GLY A 1 73 ? 4.665 11.861 -22.055 1.00 15.35 73 GLY A O 1
ATOM 553 N N . ALA A 1 74 ? 5.075 13.131 -23.880 1.00 13.87 74 ALA A N 1
ATOM 554 C CA . ALA A 1 74 ? 3.689 13.152 -24.310 1.00 14.26 74 ALA A CA 1
ATOM 555 C C . ALA A 1 7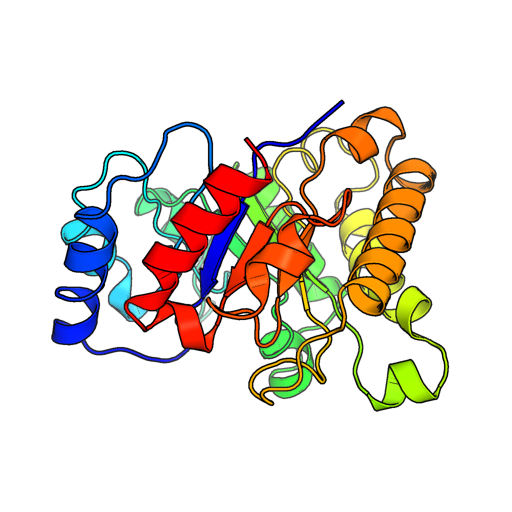4 ? 3.338 11.894 -25.082 1.00 20.23 74 ALA A C 1
ATOM 556 O O . ALA A 1 74 ? 3.152 11.929 -26.303 1.00 21.80 74 ALA A O 1
ATOM 558 N N . TRP A 1 75 ? 3.267 10.776 -24.361 1.00 14.98 75 TRP A N 1
ATOM 559 C CA . TRP A 1 75 ? 2.995 9.477 -24.970 1.00 15.17 75 TRP A CA 1
ATOM 560 C C . TRP A 1 75 ? 1.844 8.818 -24.224 1.00 14.84 75 TRP A C 1
ATOM 561 O O . TRP A 1 75 ? 2.043 7.884 -23.441 1.00 15.98 75 TRP A O 1
ATOM 572 N N . THR A 1 76 ? 0.640 9.335 -24.449 1.00 14.31 76 THR A N 1
ATOM 573 C CA . THR A 1 76 ? -0.543 8.870 -23.715 1.00 12.20 76 THR A CA 1
ATOM 574 C C . THR A 1 76 ? -0.705 7.361 -23.830 1.00 14.84 76 THR A C 1
ATOM 575 O O . THR A 1 76 ? -0.635 6.798 -24.918 1.00 16.13 76 THR A O 1
ATOM 579 N N . GLY A 1 77 ? -0.893 6.704 -22.691 1.00 12.10 77 GLY A N 1
ATOM 580 C CA . GLY A 1 77 ? -1.060 5.258 -22.692 1.00 11.60 77 GLY A CA 1
ATOM 581 C C . GLY A 1 77 ? 0.220 4.447 -22.625 1.00 12.33 77 GLY A C 1
ATOM 582 O O . GLY A 1 77 ? 0.163 3.216 -22.499 1.00 17.68 77 GLY A O 1
ATOM 583 N N . GLU A 1 78 ? 1.370 5.107 -22.699 1.00 12.75 78 GLU A N 1
ATOM 584 C CA . GLU A 1 78 ? 2.635 4.381 -22.711 1.00 15.13 78 GLU A CA 1
ATOM 585 C C . GLU A 1 78 ? 3.411 4.500 -21.415 1.00 13.61 78 GLU A C 1
ATOM 586 O O . GLU A 1 78 ? 3.223 5.444 -20.653 1.00 18.11 78 GLU A O 1
ATOM 592 N N . THR A 1 79 ? 4.284 3.525 -21.184 1.00 14.21 79 THR A N 1
ATOM 593 C CA . THR A 1 79 ? 5.132 3.483 -19.991 1.00 11.85 79 THR A CA 1
ATOM 594 C C . THR A 1 79 ? 6.577 3.661 -20.421 1.00 13.67 79 THR A C 1
ATOM 595 O O . THR A 1 79 ? 6.988 3.068 -21.409 1.00 16.68 79 THR A O 1
ATOM 599 N N . SER A 1 80 ? 7.362 4.441 -19.679 1.00 13.70 80 SER A N 1
ATOM 600 C CA . SER A 1 80 ? 8.777 4.628 -20.016 1.00 12.74 80 SER A CA 1
ATOM 601 C C . SER A 1 80 ? 9.681 3.710 -19.193 1.00 16.08 80 SER A C 1
ATOM 602 O O . SER A 1 80 ? 9.288 3.220 -18.137 1.00 13.77 80 SER A O 1
ATOM 605 N N . VAL A 1 81 ? 10.901 3.495 -19.674 1.00 14.08 81 VAL A N 1
ATOM 606 C CA . VAL A 1 81 ? 11.899 2.754 -18.905 1.00 12.03 81 VAL A CA 1
ATOM 607 C C . VAL A 1 81 ? 12.114 3.427 -17.556 1.00 11.00 81 VAL A C 1
ATOM 608 O O . VAL A 1 81 ? 12.254 2.746 -16.528 1.00 15.03 81 VAL A O 1
ATOM 612 N N . GLU A 1 82 ? 12.148 4.763 -17.566 1.00 13.93 82 GLU A N 1
ATOM 613 C CA . GLU A 1 82 ? 12.336 5.536 -16.348 1.00 16.66 82 GLU A CA 1
ATOM 614 C C . GLU A 1 82 ? 11.300 5.180 -15.294 1.00 14.63 82 GLU A C 1
ATOM 615 O O . GLU A 1 82 ? 11.628 5.032 -14.114 1.00 15.55 82 GLU A O 1
ATOM 621 N N . MET A 1 83 ? 10.045 5.036 -15.708 1.00 12.61 83 MET A N 1
ATOM 622 C CA . MET A 1 83 ? 8.990 4.667 -14.767 1.00 11.94 83 MET A CA 1
ATOM 623 C C . MET A 1 83 ? 9.234 3.305 -14.158 1.00 14.41 83 MET A C 1
ATOM 624 O O . MET A 1 83 ? 9.023 3.100 -12.957 1.00 14.78 83 MET A O 1
ATOM 629 N N . LEU A 1 84 ? 9.664 2.366 -14.992 1.00 14.07 84 LEU A N 1
ATOM 630 C CA . LEU A 1 84 ? 9.879 1.004 -14.516 1.00 13.81 84 LEU A CA 1
ATOM 631 C C . LEU A 1 84 ? 11.042 0.958 -13.527 1.00 14.64 84 LEU A C 1
ATOM 632 O O . LEU A 1 84 ? 10.969 0.288 -12.488 1.00 14.64 84 LEU A O 1
ATOM 637 N N . GLN A 1 85 ? 12.112 1.684 -13.838 1.00 14.87 85 GLN A N 1
ATOM 638 C CA . GLN A 1 85 ? 13.269 1.710 -12.942 1.00 16.18 85 GLN A CA 1
ATOM 639 C C . GLN A 1 85 ? 12.960 2.427 -11.623 1.00 16.19 85 GLN A C 1
ATOM 640 O O . GLN A 1 85 ? 13.448 2.034 -10.559 1.00 15.64 85 GLN A O 1
ATOM 646 N N . ASP A 1 86 ? 12.131 3.464 -11.688 1.00 14.21 86 ASP A N 1
ATOM 647 C CA . ASP A 1 86 ? 11.687 4.151 -10.478 1.00 14.68 86 ASP A CA 1
ATOM 648 C C . ASP A 1 86 ? 10.909 3.212 -9.544 1.00 14.41 86 ASP A C 1
ATOM 649 O O . ASP A 1 86 ? 10.939 3.368 -8.316 1.00 19.93 86 ASP A O 1
ATOM 654 N N . MET A 1 87 ? 10.235 2.228 -10.123 1.00 15.75 87 MET A N 1
ATOM 655 C CA . MET A 1 87 ? 9.507 1.234 -9.335 1.00 15.29 87 MET A CA 1
ATOM 656 C C . MET A 1 87 ? 10.393 0.085 -8.873 1.00 18.66 87 MET A C 1
ATOM 657 O O . MET A 1 87 ? 9.941 -0.790 -8.130 1.00 20.50 87 MET A O 1
ATOM 662 N N . GLY A 1 88 ? 11.652 0.108 -9.296 1.00 15.89 88 GLY A N 1
ATOM 663 C CA . GLY A 1 88 ? 12.626 -0.889 -8.880 1.00 18.63 88 GLY A CA 1
ATOM 664 C C . GLY A 1 88 ? 12.723 -2.116 -9.764 1.00 17.42 88 GLY A C 1
ATOM 665 O O . GLY A 1 88 ? 13.368 -3.100 -9.390 1.00 20.24 88 GLY A O 1
ATOM 666 N N . LEU A 1 89 ? 12.106 -2.064 -10.942 1.00 15.81 89 LEU A N 1
ATOM 667 C CA . LEU A 1 89 ? 12.133 -3.213 -11.853 1.00 13.26 89 LEU A CA 1
ATOM 668 C C . LEU A 1 89 ? 13.422 -3.280 -12.664 1.00 16.91 89 LEU A C 1
ATOM 669 O O . LEU A 1 89 ? 13.990 -2.244 -13.044 1.00 19.33 89 LEU A O 1
ATOM 674 N N . LYS A 1 90 ? 13.862 -4.510 -12.923 1.00 14.99 90 LYS A N 1
ATOM 675 C CA . LYS A 1 90 ? 15.078 -4.801 -13.672 1.00 18.58 90 LYS A CA 1
ATOM 676 C C . LYS A 1 90 ? 14.750 -5.424 -15.028 1.00 17.11 90 LYS A C 1
ATOM 677 O O . LYS A 1 90 ? 15.530 -5.307 -15.963 1.00 19.14 90 LYS A O 1
ATOM 683 N N . HIS A 1 91 ? 13.589 -6.069 -15.140 1.00 14.56 91 HIS A N 1
ATOM 684 C CA . HIS A 1 91 ? 13.269 -6.867 -16.331 1.00 13.84 91 HIS A CA 1
ATOM 685 C C . HIS A 1 91 ? 12.079 -6.337 -17.122 1.00 12.15 91 HIS A C 1
ATOM 686 O O . HIS A 1 91 ? 11.103 -5.843 -16.552 1.00 14.61 91 HIS A O 1
ATOM 693 N N . VAL A 1 92 ? 12.132 -6.501 -18.441 1.00 12.08 92 VAL A N 1
ATOM 694 C CA . VAL A 1 92 ? 10.987 -6.166 -19.277 1.00 12.64 92 VAL A CA 1
ATOM 695 C C . VAL A 1 92 ? 10.917 -7.084 -20.489 1.00 14.15 92 VAL A C 1
ATOM 696 O O . VAL A 1 92 ? 11.942 -7.441 -21.060 1.00 14.94 92 VAL A O 1
ATOM 700 N N . ILE A 1 93 ? 9.702 -7.481 -20.854 1.00 12.07 93 ILE A N 1
ATOM 701 C CA . ILE A 1 93 ? 9.468 -8.242 -22.079 1.00 14.14 93 ILE A CA 1
ATOM 702 C C . ILE A 1 93 ? 9.334 -7.259 -23.245 1.00 13.56 93 ILE A C 1
ATOM 703 O O . ILE A 1 93 ? 8.596 -6.270 -23.160 1.00 14.02 93 ILE A O 1
ATOM 708 N N . VAL A 1 94 ? 10.071 -7.513 -24.323 1.00 12.64 94 VAL A N 1
ATOM 709 C CA . VAL A 1 94 ? 9.968 -6.686 -25.525 1.00 12.24 94 VAL A CA 1
ATOM 710 C C . VAL A 1 94 ? 9.737 -7.571 -26.736 1.00 15.78 94 VAL A C 1
ATOM 711 O O . VAL A 1 94 ? 10.342 -8.641 -26.870 1.00 15.36 94 VAL A O 1
ATOM 715 N N . GLY A 1 95 ? 8.840 -7.130 -27.607 1.00 15.71 95 GLY A N 1
ATOM 716 C CA . GLY A 1 95 ? 8.607 -7.805 -28.872 1.00 17.00 95 GLY A CA 1
ATOM 717 C C . GLY A 1 95 ? 7.778 -9.069 -28.791 1.00 15.92 95 GLY A C 1
ATOM 718 O O . GLY A 1 95 ? 7.885 -9.945 -29.653 1.00 16.62 95 GLY A O 1
ATOM 719 N N . HIS A 1 96 ? 6.935 -9.180 -27.768 1.00 15.63 96 HIS A N 1
ATOM 720 C CA . HIS A 1 96 ? 6.086 -10.346 -27.679 1.00 13.55 96 HIS A CA 1
ATOM 721 C C . HIS A 1 96 ? 5.288 -10.475 -28.981 1.00 13.70 96 HIS A C 1
ATOM 722 O O . HIS A 1 96 ? 4.885 -9.479 -29.575 1.00 16.05 96 HIS A O 1
ATOM 729 N N A SER A 1 97 ? 5.062 -11.705 -29.422 0.50 15.46 97 SER A N 1
ATOM 730 N N B SER A 1 97 ? 5.067 -11.708 -29.418 0.50 15.45 97 SER A N 1
ATOM 731 C CA A SER A 1 97 ? 4.375 -11.909 -30.700 0.50 17.78 97 SER A CA 1
ATOM 732 C CA B SER A 1 97 ? 4.372 -11.942 -30.685 0.50 17.79 97 SER A CA 1
ATOM 733 C C A SER A 1 97 ? 2.951 -11.349 -30.748 0.50 17.91 97 SER A C 1
ATOM 734 C C B SER A 1 97 ? 2.983 -11.300 -30.737 0.50 17.90 97 SER A C 1
ATOM 735 O O A SER A 1 97 ? 2.441 -11.040 -31.822 0.50 18.67 97 SER A O 1
ATOM 736 O O B SER A 1 97 ? 2.529 -10.890 -31.803 0.50 18.64 97 SER A O 1
ATOM 741 N N . GLU A 1 98 ? 2.304 -11.204 -29.596 1.00 15.76 98 GLU A N 1
ATOM 742 C CA . GLU A 1 98 ? 0.983 -10.588 -29.577 1.00 17.26 98 GLU A CA 1
ATOM 743 C C . GLU A 1 98 ? 1.094 -9.127 -29.982 1.00 17.57 98 GLU A C 1
ATOM 744 O O . GLU A 1 98 ? 0.244 -8.603 -30.710 1.00 20.25 98 GLU A O 1
ATOM 750 N N . ARG A 1 99 ? 2.169 -8.482 -29.562 1.00 15.67 99 ARG A N 1
ATOM 751 C CA . ARG A 1 99 ? 2.370 -7.091 -29.926 1.00 14.52 99 ARG A CA 1
ATOM 752 C C . ARG A 1 99 ? 2.836 -6.967 -31.377 1.00 18.93 99 ARG A C 1
ATOM 753 O O . ARG A 1 99 ? 2.428 -6.055 -32.090 1.00 19.94 99 ARG A O 1
ATOM 761 N N . ARG A 1 100 ? 3.674 -7.896 -31.814 1.00 15.77 100 ARG A N 1
ATOM 762 C CA . ARG A 1 100 ? 4.147 -7.862 -33.202 1.00 17.66 100 ARG A CA 1
ATOM 763 C C . ARG A 1 100 ? 3.020 -8.153 -34.177 1.00 20.31 100 ARG A C 1
ATOM 764 O O . ARG A 1 100 ? 2.830 -7.434 -35.163 1.00 25.51 100 ARG A O 1
ATOM 772 N N . ARG A 1 101 ? 2.277 -9.221 -33.911 1.00 17.90 101 ARG A N 1
ATOM 773 C CA . ARG A 1 101 ? 1.385 -9.779 -34.929 1.00 21.01 101 ARG A CA 1
ATOM 774 C C . ARG A 1 101 ? -0.034 -9.239 -34.844 1.00 28.25 101 ARG A C 1
ATOM 775 O O . ARG A 1 101 ? -0.738 -9.169 -35.851 1.00 27.84 101 ARG A O 1
ATOM 783 N N . ILE A 1 102 ? -0.457 -8.869 -33.641 1.00 20.81 102 ILE A N 1
ATOM 784 C CA . ILE A 1 102 ? -1.822 -8.408 -33.438 1.00 19.98 102 ILE A CA 1
ATOM 785 C C . ILE A 1 102 ? -1.862 -6.896 -33.366 1.00 25.38 102 ILE A C 1
ATOM 786 O O . ILE A 1 102 ? -2.788 -6.267 -33.878 1.00 26.99 102 ILE A O 1
ATOM 791 N N . MET A 1 103 ? -0.847 -6.306 -32.745 1.00 22.02 103 MET A N 1
ATOM 792 C CA . MET A 1 103 ? -0.869 -4.872 -32.480 1.00 19.54 103 MET A CA 1
ATOM 793 C C . MET A 1 103 ? 0.054 -4.047 -33.365 1.00 22.97 103 MET A C 1
ATOM 794 O O . MET A 1 103 ? 0.176 -2.829 -33.196 1.00 28.05 103 MET A O 1
ATOM 799 N N . GLY A 1 104 ? 0.702 -4.720 -34.309 1.00 24.08 104 GLY A N 1
ATOM 800 C CA . GLY A 1 104 ? 1.450 -4.039 -35.349 1.00 24.72 104 GLY A CA 1
ATOM 801 C C . GLY A 1 104 ? 2.789 -3.463 -34.936 1.00 26.24 104 GLY A C 1
ATOM 802 O O . GLY A 1 104 ? 3.304 -2.561 -35.591 1.00 26.23 104 GLY A O 1
ATOM 803 N N . GLU A 1 105 ? 3.367 -3.980 -33.856 1.00 20.06 105 GLU A N 1
ATOM 804 C CA . GLU A 1 105 ? 4.702 -3.552 -33.457 1.00 20.61 105 GLU A CA 1
ATOM 805 C C . GLU A 1 105 ? 5.731 -4.075 -34.464 1.00 21.09 105 GLU A C 1
ATOM 806 O O . GLU A 1 105 ? 5.865 -5.289 -34.664 1.00 23.01 105 GLU A O 1
ATOM 812 N N . THR A 1 106 ? 6.460 -3.163 -35.100 1.00 19.95 106 THR A N 1
ATOM 813 C CA . THR A 1 106 ? 7.400 -3.557 -36.152 1.00 20.40 106 THR A CA 1
ATOM 814 C C . THR A 1 106 ? 8.722 -4.077 -35.594 1.00 20.66 106 THR A C 1
ATOM 815 O O . THR A 1 106 ? 9.052 -3.851 -34.425 1.00 19.05 106 THR A O 1
ATOM 819 N N . ASP A 1 107 ? 9.489 -4.771 -36.432 1.00 20.40 107 ASP A N 1
ATOM 820 C CA . ASP A 1 107 ? 10.782 -5.299 -36.000 1.00 20.01 107 ASP A CA 1
ATOM 821 C C . ASP A 1 107 ? 11.667 -4.175 -35.479 1.00 19.89 107 ASP A C 1
ATOM 822 O O . ASP A 1 107 ? 12.378 -4.331 -34.481 1.00 18.28 107 ASP A O 1
ATOM 827 N N . GLU A 1 108 ? 11.634 -3.042 -36.173 1.00 19.21 108 GLU A N 1
ATOM 828 C CA . GLU A 1 108 ? 12.435 -1.892 -35.783 1.00 18.85 108 GLU A CA 1
ATOM 829 C C . GLU A 1 108 ? 11.959 -1.286 -34.462 1.00 18.83 108 GLU A C 1
ATOM 830 O O . GLU A 1 108 ? 12.767 -0.876 -33.635 1.00 21.88 108 GLU A O 1
ATOM 836 N N . GLN A 1 109 ? 10.648 -1.223 -34.274 1.00 17.96 109 GLN A N 1
ATOM 837 C CA . GLN A 1 109 ? 10.107 -0.700 -33.021 1.00 18.40 109 GLN A CA 1
ATOM 838 C C . GLN A 1 109 ? 10.515 -1.571 -31.838 1.00 18.78 109 GLN A C 1
ATOM 839 O O . GLN A 1 109 ? 10.944 -1.053 -30.806 1.00 17.83 109 GLN A O 1
ATOM 845 N N . SER A 1 110 ? 10.389 -2.888 -31.992 1.00 17.45 110 SER A N 1
ATOM 846 C CA . SER A 1 110 ? 10.808 -3.799 -30.927 1.00 15.36 110 SER A CA 1
ATOM 847 C C . SER A 1 110 ? 12.286 -3.613 -30.622 1.00 15.36 110 SER A C 1
ATOM 848 O O . SER A 1 110 ? 12.703 -3.593 -29.468 1.00 16.05 110 SER A O 1
ATOM 851 N N . ALA A 1 111 ? 13.092 -3.476 -31.674 1.00 16.57 111 ALA A N 1
ATOM 852 C CA . ALA A 1 111 ? 14.524 -3.300 -31.496 1.00 16.93 111 ALA A CA 1
ATOM 853 C C . ALA A 1 111 ? 14.848 -2.009 -30.748 1.00 15.44 111 ALA A C 1
ATOM 854 O O . ALA A 1 111 ? 15.702 -1.994 -29.876 1.00 16.75 111 ALA A O 1
ATOM 856 N N . LYS A 1 112 ? 14.154 -0.930 -31.090 1.00 19.67 112 LYS A N 1
ATOM 857 C CA . LYS A 1 112 ? 14.383 0.356 -30.437 1.00 17.89 112 LYS A CA 1
ATOM 858 C C . LYS A 1 112 ? 13.954 0.356 -28.969 1.00 17.84 112 LYS A C 1
ATOM 859 O O . LYS A 1 112 ? 14.627 0.943 -28.127 1.00 18.45 112 LYS A O 1
ATOM 865 N N . LYS A 1 113 ? 12.845 -0.307 -28.664 1.00 16.35 113 LYS A N 1
ATOM 866 C CA . LYS A 1 113 ? 12.438 -0.468 -27.266 1.00 15.19 113 LYS A CA 1
ATOM 867 C C . LYS A 1 113 ? 13.513 -1.206 -26.483 1.00 17.55 113 LYS A C 1
ATOM 868 O O . LYS A 1 113 ? 13.879 -0.806 -25.378 1.00 15.93 113 LYS A O 1
ATOM 874 N N . ALA A 1 114 ? 13.980 -2.320 -27.039 1.00 15.70 114 ALA A N 1
ATOM 875 C CA . ALA A 1 114 ? 15.005 -3.120 -26.378 1.00 16.55 114 ALA A CA 1
ATOM 876 C C . ALA A 1 114 ? 16.278 -2.319 -26.143 1.00 16.13 114 ALA A C 1
ATOM 877 O O . ALA A 1 114 ? 16.840 -2.336 -25.046 1.00 16.52 114 ALA A O 1
ATOM 879 N N . LYS A 1 115 ? 16.747 -1.626 -27.176 1.00 15.87 115 LYS A N 1
ATOM 880 C CA . LYS A 1 115 ? 17.981 -0.866 -27.042 1.00 17.23 115 LYS A CA 1
ATOM 881 C C . LYS A 1 115 ? 17.862 0.152 -25.919 1.00 18.30 115 LYS A C 1
ATOM 882 O O . LYS A 1 115 ? 18.761 0.280 -25.088 1.00 18.26 115 LYS A O 1
ATOM 888 N N . ARG A 1 116 ? 16.744 0.869 -25.887 1.00 17.77 116 ARG A N 1
ATOM 889 C CA . ARG A 1 116 ? 16.584 1.901 -24.877 1.00 16.69 116 ARG A CA 1
ATOM 890 C C . ARG A 1 116 ? 16.614 1.287 -23.479 1.00 18.62 116 ARG A C 1
ATOM 891 O O . ARG A 1 116 ? 17.306 1.782 -22.579 1.00 17.43 116 ARG A O 1
ATOM 899 N N . ALA A 1 117 ? 15.892 0.185 -23.298 1.00 15.92 117 ALA A N 1
ATOM 900 C CA . ALA A 1 117 ? 15.884 -0.472 -21.994 1.00 15.21 117 ALA A CA 1
ATOM 901 C C . ALA A 1 117 ? 17.272 -0.983 -21.591 1.00 15.21 117 ALA A C 1
ATOM 902 O O . ALA A 1 117 ? 17.682 -0.839 -20.434 1.00 15.89 117 ALA A O 1
ATOM 904 N N . LEU A 1 118 ? 17.978 -1.601 -22.537 1.00 16.26 118 LEU A N 1
ATOM 905 C CA . LEU A 1 118 ? 19.300 -2.150 -22.259 1.00 14.96 118 LEU A CA 1
ATOM 906 C C . LEU A 1 118 ? 20.301 -1.060 -21.907 1.00 14.77 118 LEU A C 1
ATOM 907 O O . LEU A 1 118 ? 21.122 -1.227 -21.010 1.00 17.27 118 LEU A O 1
ATOM 912 N N . GLU A 1 119 ? 20.222 0.056 -22.622 1.00 17.40 119 GLU A N 1
ATOM 913 C CA . GLU A 1 119 ? 21.147 1.158 -22.385 1.00 17.26 119 GLU A CA 1
ATOM 914 C C . GLU A 1 119 ? 20.961 1.729 -20.990 1.00 19.24 119 GLU A C 1
ATOM 915 O O . GLU A 1 119 ? 21.914 2.238 -20.387 1.00 22.49 119 GLU A O 1
ATOM 921 N N . LYS A 1 120 ? 19.738 1.647 -20.475 1.00 17.83 120 LYS A N 1
ATOM 922 C CA . LYS A 1 120 ? 19.449 2.146 -19.132 1.00 17.97 120 LYS A CA 1
ATOM 923 C C . LYS A 1 120 ? 19.723 1.120 -18.029 1.00 19.18 120 LYS A C 1
ATOM 924 O O . LYS A 1 120 ? 19.598 1.427 -16.840 1.00 20.99 120 LYS A O 1
ATOM 930 N N . GLY A 1 121 ? 20.107 -0.089 -18.418 1.00 17.99 121 GLY A N 1
ATOM 931 C CA . GLY A 1 121 ? 20.546 -1.082 -17.460 1.00 18.90 121 GLY A CA 1
ATOM 932 C C . GLY A 1 121 ? 19.553 -2.191 -17.176 1.00 17.44 121 GLY A C 1
ATOM 933 O O . GLY A 1 121 ? 19.770 -3.006 -16.270 1.00 19.91 121 GLY A O 1
ATOM 934 N N . MET A 1 122 ? 18.474 -2.242 -17.951 1.00 16.06 122 MET A N 1
ATOM 935 C CA . MET A 1 122 ? 17.488 -3.304 -17.754 1.00 14.88 122 MET A CA 1
ATOM 936 C C . MET A 1 122 ? 17.888 -4.597 -18.447 1.00 18.22 122 MET A C 1
ATOM 937 O O . MET A 1 122 ? 18.700 -4.610 -19.371 1.00 18.29 122 MET A O 1
ATOM 942 N N . THR A 1 123 ? 17.289 -5.688 -17.992 1.00 13.38 123 THR A N 1
ATOM 943 C CA . THR A 1 123 ? 17.396 -6.968 -18.672 1.00 15.55 123 THR A CA 1
ATOM 944 C C . THR A 1 123 ? 16.159 -7.093 -19.553 1.00 16.22 123 THR A C 1
ATOM 945 O O . THR A 1 123 ? 15.031 -6.898 -19.086 1.00 14.72 123 THR A O 1
ATOM 949 N N . VAL A 1 124 ? 16.370 -7.384 -20.832 1.00 13.99 124 VAL A N 1
ATOM 950 C CA . VAL A 1 124 ? 15.262 -7.477 -21.772 1.00 12.89 124 VAL A CA 1
ATOM 951 C C . VAL A 1 124 ? 15.031 -8.914 -22.193 1.00 15.39 124 VAL A C 1
ATOM 952 O O . VAL A 1 124 ? 15.961 -9.597 -22.604 1.00 16.15 124 VAL A O 1
ATOM 956 N N . ILE A 1 125 ? 13.792 -9.372 -22.061 1.00 12.71 125 ILE A N 1
ATOM 957 C CA . ILE A 1 125 ? 13.394 -10.653 -22.605 1.00 13.78 125 ILE A CA 1
ATOM 958 C C . ILE A 1 125 ? 12.863 -10.344 -23.995 1.00 14.68 125 ILE A C 1
ATOM 959 O O . ILE A 1 125 ? 11.748 -9.850 -24.145 1.00 14.25 125 ILE A O 1
ATOM 964 N N . PHE A 1 126 ? 13.686 -10.616 -25.007 1.00 14.95 126 PHE A N 1
ATOM 965 C CA . PHE A 1 126 ? 13.404 -10.215 -26.369 1.00 15.06 126 PHE A CA 1
ATOM 966 C C . PHE A 1 126 ? 12.815 -11.397 -27.140 1.00 15.62 126 PHE A C 1
ATOM 967 O O . PHE A 1 126 ? 13.480 -12.419 -27.333 1.00 14.92 126 PHE A O 1
ATOM 975 N N . CYS A 1 127 ? 11.563 -11.255 -27.569 1.00 14.55 127 CYS A N 1
ATOM 976 C CA . CYS A 1 127 ? 10.821 -12.375 -28.152 1.00 14.19 127 CYS A CA 1
ATOM 977 C C . CYS A 1 127 ? 10.905 -12.378 -29.664 1.00 15.37 127 CYS A C 1
ATOM 978 O O . CYS A 1 127 ? 10.773 -11.343 -30.298 1.00 18.36 127 CYS A O 1
ATOM 981 N N . VAL A 1 128 ? 11.097 -13.567 -30.221 1.00 14.77 128 VAL A N 1
ATOM 982 C CA . VAL A 1 128 ? 11.075 -13.766 -31.663 1.00 15.52 128 VAL A CA 1
ATOM 983 C C . VAL A 1 128 ? 10.238 -14.994 -31.961 1.00 17.22 128 VAL A C 1
ATOM 984 O O . VAL A 1 128 ? 10.012 -15.825 -31.084 1.00 17.03 128 VAL A O 1
ATOM 988 N N . GLY A 1 129 ? 9.770 -15.118 -33.201 1.00 16.55 129 GLY A N 1
ATOM 989 C CA . GLY A 1 129 ? 9.075 -16.333 -33.583 1.00 14.27 129 GLY A CA 1
ATOM 990 C C . GLY A 1 129 ? 8.322 -16.208 -34.887 1.00 16.26 129 GLY A C 1
ATOM 991 O O . GLY A 1 129 ? 7.937 -15.111 -35.289 1.00 20.36 129 GLY A O 1
ATOM 992 N N . GLU A 1 130 ? 8.084 -17.350 -35.518 1.00 19.45 130 GLU A N 1
ATOM 993 C CA . GLU A 1 130 ? 7.468 -17.396 -36.839 1.00 18.45 130 GLU A CA 1
ATOM 994 C C . GLU A 1 130 ? 6.036 -17.912 -36.756 1.00 18.43 130 GLU A C 1
ATOM 995 O O . GLU A 1 130 ? 5.680 -18.631 -35.829 1.00 20.65 130 GLU A O 1
ATOM 1001 N N . THR A 1 131 ? 5.219 -17.555 -37.741 1.00 19.09 131 THR A N 1
ATOM 1002 C CA . THR A 1 131 ? 3.851 -18.047 -37.813 1.00 19.15 131 THR A CA 1
ATOM 1003 C C . THR A 1 131 ? 3.819 -19.387 -38.545 1.00 23.38 131 THR A C 1
ATOM 1004 O O . THR A 1 131 ? 4.805 -19.786 -39.157 1.00 24.82 131 THR A O 1
ATOM 1008 N N . LEU A 1 132 ? 2.675 -20.062 -38.489 1.00 25.38 132 LEU A N 1
ATOM 1009 C CA . LEU A 1 132 ? 2.516 -21.352 -39.149 1.00 27.13 132 LEU A CA 1
ATOM 1010 C C . LEU A 1 132 ? 2.708 -21.180 -40.650 1.00 28.69 132 LEU A C 1
ATOM 1011 O O . LEU A 1 132 ? 3.327 -22.015 -41.301 1.00 28.75 132 LEU A O 1
ATOM 1016 N N . ASP A 1 133 ? 2.199 -20.075 -41.180 1.00 29.62 133 ASP A N 1
ATOM 1017 C CA . ASP A 1 133 ? 2.347 -19.745 -42.597 1.00 37.25 133 ASP A CA 1
ATOM 1018 C C . ASP A 1 133 ? 3.818 -19.617 -42.990 1.00 33.14 133 ASP A C 1
ATOM 1019 O O . ASP A 1 133 ? 4.257 -20.151 -44.012 1.00 34.70 133 ASP A O 1
ATOM 1024 N N . GLU A 1 134 ? 4.578 -18.898 -42.172 1.00 26.86 134 GLU A N 1
ATOM 1025 C CA . GLU A 1 134 ? 6.001 -18.709 -42.421 1.00 23.11 134 GLU A CA 1
ATOM 1026 C C . GLU A 1 134 ? 6.781 -20.021 -42.312 1.00 28.89 134 GLU A C 1
ATOM 1027 O O . GLU A 1 134 ? 7.715 -20.254 -43.077 1.00 31.03 134 GLU A O 1
ATOM 1033 N N . ARG A 1 135 ? 6.389 -20.883 -41.378 1.00 24.57 135 ARG A N 1
ATOM 1034 C CA . ARG A 1 135 ? 7.049 -22.175 -41.246 1.00 24.78 135 ARG A CA 1
ATOM 1035 C C . ARG A 1 135 ? 6.706 -23.091 -42.425 1.00 34.86 135 ARG A C 1
ATOM 1036 O O . ARG A 1 135 ? 7.568 -23.818 -42.924 1.00 35.76 135 ARG A O 1
ATOM 1044 N N . LYS A 1 136 ? 5.450 -23.054 -42.862 1.00 30.51 136 LYS A N 1
ATOM 1045 C CA . LYS A 1 136 ? 5.026 -23.819 -44.042 1.00 41.26 136 LYS A CA 1
ATOM 1046 C C . LYS A 1 136 ? 5.804 -23.394 -45.280 1.00 35.64 136 LYS A C 1
ATOM 1047 O O . LYS A 1 136 ? 6.093 -24.213 -46.159 1.00 40.51 136 LYS A O 1
ATOM 1053 N N . ALA A 1 137 ? 6.127 -22.106 -45.348 1.00 32.83 137 ALA A N 1
ATOM 1054 C CA . ALA A 1 137 ? 6.860 -21.535 -46.473 1.00 32.71 137 ALA A CA 1
ATOM 1055 C C . ALA A 1 137 ? 8.357 -21.755 -46.306 1.00 37.09 137 ALA A C 1
ATOM 1056 O O . ALA A 1 137 ? 9.162 -21.220 -47.068 1.00 37.91 137 ALA A O 1
ATOM 1058 N N . ASN A 1 138 ? 8.719 -22.539 -45.295 1.00 32.54 138 ASN A N 1
ATOM 1059 C CA . ASN A 1 138 ? 10.115 -22.807 -44.973 1.00 31.02 138 ASN A CA 1
ATOM 1060 C C . ASN A 1 138 ? 10.942 -21.544 -44.754 1.00 38.42 138 ASN A C 1
ATOM 1061 O O . ASN A 1 138 ? 12.055 -21.417 -45.265 1.00 34.61 138 ASN A O 1
ATOM 1066 N N . ARG A 1 139 ? 10.395 -20.614 -43.978 1.00 29.83 139 ARG A N 1
ATOM 1067 C CA . ARG A 1 139 ? 11.061 -19.344 -43.723 1.00 27.83 139 ARG A CA 1
ATOM 1068 C C . ARG A 1 139 ? 11.292 -19.145 -42.226 1.00 24.90 139 ARG A C 1
ATOM 1069 O O . ARG A 1 139 ? 11.573 -18.039 -41.777 1.00 26.32 139 ARG A O 1
ATOM 1077 N N . THR A 1 140 ? 11.176 -20.227 -41.467 1.00 25.06 140 THR A N 1
ATOM 1078 C CA . THR A 1 140 ? 11.328 -20.153 -40.011 1.00 23.43 140 THR A CA 1
ATOM 1079 C C . THR A 1 140 ? 12.581 -19.388 -39.578 1.00 28.16 140 THR A C 1
ATOM 1080 O O . THR A 1 140 ? 12.492 -18.401 -38.839 1.00 24.73 140 THR A O 1
ATOM 1084 N N . MET A 1 141 ? 13.751 -19.824 -40.038 1.00 28.07 141 MET A N 1
ATOM 1085 C CA . MET A 1 141 ? 14.982 -19.175 -39.610 1.00 23.10 141 MET A CA 1
ATOM 1086 C C . MET A 1 141 ? 15.115 -17.764 -40.166 1.00 26.73 141 MET A C 1
ATOM 1087 O O . MET A 1 141 ? 15.599 -16.872 -39.480 1.00 27.18 141 MET A O 1
ATOM 1092 N N . GLU A 1 142 ? 14.682 -17.563 -41.405 1.00 28.03 142 GLU A N 1
ATOM 1093 C CA . GLU A 1 142 ? 14.745 -16.242 -42.023 1.00 26.24 142 GLU A CA 1
ATOM 1094 C C . GLU A 1 142 ? 13.970 -15.206 -41.207 1.00 28.97 142 GLU A C 1
ATOM 1095 O O . GLU A 1 142 ? 14.429 -14.077 -41.011 1.00 26.95 142 GLU A O 1
ATOM 1101 N N . VAL A 1 143 ? 12.787 -15.599 -40.742 1.00 26.34 143 VAL A N 1
ATOM 1102 C CA . VAL A 1 143 ? 11.926 -14.712 -39.964 1.00 22.51 143 VAL A CA 1
ATOM 1103 C C . VAL A 1 143 ? 12.547 -14.396 -38.601 1.00 21.31 143 VAL A C 1
ATOM 1104 O O . VAL A 1 143 ? 12.679 -13.230 -38.211 1.00 22.82 143 VAL A O 1
ATOM 1108 N N . ASN A 1 144 ? 12.929 -15.441 -37.879 1.00 21.22 144 ASN A N 1
ATOM 1109 C CA . ASN A 1 144 ? 13.530 -15.257 -36.564 1.00 22.46 144 ASN A CA 1
ATOM 1110 C C . ASN A 1 144 ? 14.820 -14.448 -36.636 1.00 23.08 144 ASN A C 1
ATOM 1111 O O . ASN A 1 144 ? 15.063 -13.552 -35.827 1.00 22.25 144 ASN A O 1
ATOM 1116 N N . ILE A 1 145 ? 15.660 -14.762 -37.616 1.00 23.38 145 ILE A N 1
ATOM 1117 C CA . ILE A 1 145 ? 16.904 -14.025 -37.773 1.00 20.92 145 ILE A CA 1
ATOM 1118 C C . ILE A 1 145 ? 16.644 -12.559 -38.111 1.00 23.93 145 ILE A C 1
ATOM 1119 O O . ILE A 1 145 ? 17.361 -11.681 -37.641 1.00 25.37 145 ILE A O 1
ATOM 1124 N N . ALA A 1 146 ? 15.617 -12.297 -38.913 1.00 22.16 146 ALA A N 1
ATOM 1125 C CA . ALA A 1 146 ? 15.293 -10.923 -39.280 1.00 24.07 146 ALA A CA 1
ATOM 1126 C C . ALA A 1 146 ? 14.907 -10.122 -38.045 1.00 21.50 146 ALA A C 1
ATOM 1127 O O . ALA A 1 146 ? 15.281 -8.969 -37.904 1.00 21.76 146 ALA A O 1
ATOM 1129 N N . GLN A 1 147 ? 14.146 -10.743 -37.154 1.00 24.68 147 GLN A N 1
ATOM 1130 C CA . GLN A 1 147 ? 13.733 -10.053 -35.939 1.00 22.72 147 GLN A CA 1
ATOM 1131 C C . GLN A 1 147 ? 14.943 -9.728 -35.070 1.00 19.56 147 GLN A C 1
ATOM 1132 O O . GLN A 1 147 ? 15.020 -8.659 -34.456 1.00 23.16 147 GLN A O 1
ATOM 1138 N N . LEU A 1 148 ? 15.911 -10.641 -35.045 1.00 20.88 148 LEU A N 1
ATOM 1139 C CA . LEU A 1 148 ? 17.116 -10.442 -34.251 1.00 21.33 148 LEU A CA 1
ATOM 1140 C C . LEU A 1 148 ? 18.069 -9.457 -34.908 1.00 22.24 148 LEU A C 1
ATOM 1141 O O . LEU A 1 148 ? 18.742 -8.690 -34.230 1.00 22.95 148 LEU A O 1
ATOM 1146 N N . GLU A 1 149 ? 18.127 -9.487 -36.233 1.00 27.19 149 GLU A N 1
ATOM 1147 C CA . GLU A 1 149 ? 19.008 -8.564 -36.939 1.00 31.98 149 GLU A CA 1
ATOM 1148 C C . GLU A 1 149 ? 18.535 -7.125 -36.770 1.00 27.52 149 GLU A C 1
ATOM 1149 O O . GLU A 1 149 ? 19.342 -6.204 -36.726 1.00 26.58 149 GLU A O 1
ATOM 1155 N N . ALA A 1 150 ? 17.229 -6.934 -36.638 1.00 24.63 150 ALA A N 1
ATOM 1156 C CA . ALA A 1 150 ? 16.728 -5.608 -36.288 1.00 23.87 150 ALA A CA 1
ATOM 1157 C C . ALA A 1 150 ? 17.296 -5.120 -34.946 1.00 23.20 150 ALA A C 1
ATOM 1158 O O . ALA A 1 150 ? 17.671 -3.954 -34.823 1.00 23.47 150 ALA A O 1
ATOM 1160 N N . LEU A 1 151 ? 17.380 -6.000 -33.941 1.00 21.74 151 LEU A N 1
ATOM 1161 C CA . LEU A 1 151 ? 18.003 -5.630 -32.673 1.00 22.64 151 LEU A CA 1
ATOM 1162 C C . LEU A 1 151 ? 19.495 -5.400 -32.887 1.00 26.29 151 LEU A C 1
ATOM 1163 O O . LEU A 1 151 ? 20.070 -4.449 -32.359 1.00 25.16 151 LEU A O 1
ATOM 1168 N N . GLY A 1 152 ? 20.107 -6.278 -33.676 1.00 29.34 152 GLY A N 1
ATOM 1169 C CA . GLY A 1 152 ? 21.508 -6.156 -34.018 1.00 30.69 152 GLY A CA 1
ATOM 1170 C C . GLY A 1 152 ? 21.810 -4.823 -34.671 1.00 32.32 152 GLY A C 1
ATOM 1171 O O . GLY A 1 152 ? 22.841 -4.220 -34.407 1.00 37.32 152 GLY A O 1
ATOM 1172 N N . LYS A 1 153 ? 20.908 -4.354 -35.523 1.00 28.19 153 LYS A N 1
ATOM 1173 C CA . LYS A 1 153 ? 21.093 -3.056 -36.165 1.00 30.33 153 LYS A CA 1
ATOM 1174 C C . LYS A 1 153 ? 21.141 -1.929 -35.132 1.00 31.50 153 LYS A C 1
ATOM 1175 O O . LYS A 1 153 ? 21.923 -0.985 -35.265 1.00 31.77 153 LYS A O 1
ATOM 1181 N N . GLU A 1 154 ? 20.313 -2.025 -34.094 1.00 26.26 154 GLU A N 1
ATOM 1182 C CA . GLU A 1 154 ? 20.328 -1.021 -33.037 1.00 29.67 154 GLU A CA 1
ATOM 1183 C C . GLU A 1 154 ? 21.464 -1.261 -32.031 1.00 23.75 154 GLU A C 1
ATOM 1184 O O . GLU A 1 154 ? 21.980 -0.310 -31.451 1.00 39.18 154 GLU A O 1
ATOM 1190 N N . LEU A 1 155 ? 21.839 -2.506 -31.792 1.00 27.17 155 LEU A N 1
ATOM 1191 C CA . LEU A 1 155 ? 22.956 -2.788 -30.876 1.00 34.19 155 LEU A CA 1
ATOM 1192 C C . LEU A 1 155 ? 24.236 -3.292 -31.515 1.00 47.11 155 LEU A C 1
ATOM 1193 O O . LEU A 1 155 ? 25.225 -3.403 -30.811 1.00 56.74 155 LEU A O 1
ATOM 1198 N N . GLY A 1 156 ? 24.217 -3.682 -32.776 1.00 37.14 156 GLY A N 1
ATOM 1199 C CA . GLY A 1 156 ? 25.410 -4.235 -33.375 1.00 28.02 156 GLY A CA 1
ATOM 1200 C C . GLY A 1 156 ? 25.992 -5.441 -32.674 1.00 48.07 156 GLY A C 1
ATOM 1201 O O . GLY A 1 156 ? 25.332 -6.460 -32.439 1.00 32.30 156 GLY A O 1
ATOM 1202 N N . GLU A 1 157 ? 27.295 -5.313 -32.392 1.00 52.07 157 GLU A N 1
ATOM 1203 C CA . GLU A 1 157 ? 28.107 -6.311 -31.686 1.00 46.01 157 GLU A CA 1
ATOM 1204 C C . GLU A 1 157 ? 28.371 -5.862 -30.262 1.00 41.65 157 GLU A C 1
ATOM 1205 O O . GLU A 1 157 ? 29.140 -6.419 -29.544 1.00 48.47 157 GLU A O 1
ATOM 1211 N N . SER A 1 158 ? 27.659 -4.852 -29.837 1.00 43.64 158 SER A N 1
ATOM 1212 C CA . SER A 1 158 ? 27.883 -4.297 -28.544 1.00 32.24 158 SER A CA 1
ATOM 1213 C C . SER A 1 158 ? 27.774 -5.255 -27.350 1.00 44.68 158 SER A C 1
ATOM 1214 O O . SER A 1 158 ? 26.895 -6.070 -27.138 1.00 37.69 158 SER A O 1
ATOM 1217 N N . LYS A 1 159 ? 28.783 -5.088 -26.556 1.00 55.71 159 LYS A N 1
ATOM 1218 C CA . LYS A 1 159 ? 29.076 -5.972 -25.537 1.00 54.24 159 LYS A CA 1
ATOM 1219 C C . LYS A 1 159 ? 28.353 -5.443 -24.405 1.00 44.47 159 LYS A C 1
ATOM 1220 O O . LYS A 1 159 ? 28.548 -4.343 -23.930 1.00 51.44 159 LYS A O 1
ATOM 1226 N N . MET A 1 160 ? 27.522 -6.302 -23.928 1.00 54.64 160 MET A N 1
ATOM 1227 C CA . MET A 1 160 ? 26.922 -5.973 -22.756 1.00 42.26 160 MET A CA 1
ATOM 1228 C C . MET A 1 160 ? 25.834 -5.127 -23.154 1.00 44.31 160 MET A C 1
ATOM 1229 O O . MET A 1 160 ? 25.059 -4.785 -22.301 1.00 56.33 160 MET A O 1
ATOM 1234 N N . LEU A 1 161 ? 25.667 -4.731 -24.397 1.00 32.52 161 LEU A N 1
ATOM 1235 C CA . LEU A 1 161 ? 24.282 -4.437 -24.612 1.00 31.18 161 LEU A CA 1
ATOM 1236 C C . LEU A 1 161 ? 23.648 -5.844 -24.637 1.00 25.21 161 LEU A C 1
ATOM 1237 O O . LEU A 1 161 ? 22.677 -6.086 -24.014 1.00 22.46 161 LEU A O 1
ATOM 1242 N N . TRP A 1 162 ? 24.308 -6.783 -25.305 1.00 22.18 162 TRP A N 1
ATOM 1243 C CA . TRP A 1 162 ? 23.759 -8.128 -25.423 1.00 17.52 162 TRP A CA 1
ATOM 1244 C C . TRP A 1 162 ? 23.829 -8.916 -24.122 1.00 19.24 162 TRP A C 1
ATOM 1245 O O . TRP A 1 162 ? 23.121 -9.908 -23.961 1.00 18.55 162 TRP A O 1
ATOM 1256 N N . LYS A 1 163 ? 24.692 -8.502 -23.196 1.00 19.06 163 LYS A N 1
ATOM 1257 C CA . LYS A 1 163 ? 24.849 -9.264 -21.960 1.00 21.09 163 LYS A CA 1
ATOM 1258 C C . LYS A 1 163 ? 23.536 -9.412 -21.198 1.00 19.23 163 LYS A C 1
ATOM 1259 O O . LYS A 1 163 ? 23.305 -10.422 -20.547 1.00 21.49 163 LYS A O 1
ATOM 1265 N N . GLU A 1 164 ? 22.683 -8.398 -21.264 1.00 17.32 164 GLU A N 1
ATOM 1266 C CA . GLU A 1 1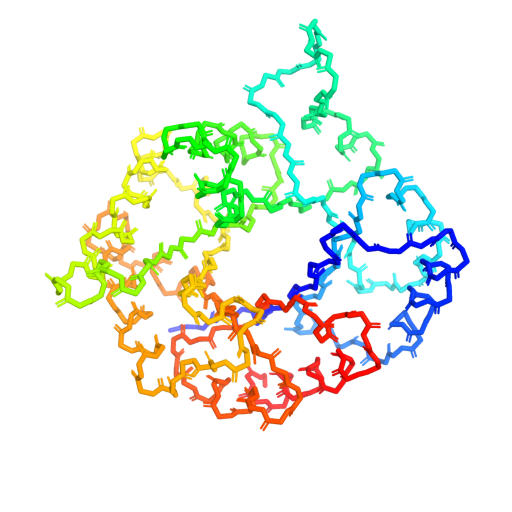64 ? 21.442 -8.474 -20.504 1.00 16.41 164 GLU A CA 1
ATOM 1267 C C . GLU A 1 164 ? 20.233 -8.721 -21.398 1.00 18.87 164 GLU A C 1
ATOM 1268 O O . GLU A 1 164 ? 19.113 -8.359 -21.053 1.00 17.56 164 GLU A O 1
ATOM 1274 N N . VAL A 1 165 ? 20.469 -9.345 -22.546 1.00 16.63 165 VAL A N 1
ATOM 1275 C CA . VAL A 1 165 ? 19.377 -9.835 -23.367 1.00 15.72 165 VAL A CA 1
ATOM 1276 C C . VAL A 1 165 ? 19.137 -11.308 -23.084 1.00 16.28 165 VAL A C 1
ATOM 1277 O O . VAL A 1 165 ? 20.073 -12.095 -23.007 1.00 16.37 165 VAL A O 1
ATOM 1281 N N . VAL A 1 166 ? 17.871 -11.671 -22.928 1.00 13.93 166 VAL A N 1
ATOM 1282 C CA . VAL A 1 166 ? 17.462 -13.067 -22.896 1.00 13.73 166 VAL A CA 1
ATOM 1283 C C . VAL A 1 166 ? 16.578 -13.224 -24.120 1.00 13.87 166 VAL A C 1
ATOM 1284 O O . VAL A 1 166 ? 15.546 -12.571 -24.232 1.00 15.16 166 VAL A O 1
ATOM 1288 N N A ILE A 1 167 ? 16.988 -14.073 -25.057 0.50 14.02 167 ILE A N 1
ATOM 1289 N N B ILE A 1 167 ? 16.988 -14.087 -25.042 0.50 14.06 167 ILE A N 1
ATOM 1290 C CA A ILE A 1 167 ? 16.184 -14.291 -26.251 0.50 14.35 167 ILE A CA 1
ATOM 1291 C CA B ILE A 1 167 ? 16.201 -14.335 -26.240 0.50 14.39 167 ILE A CA 1
ATOM 1292 C C A ILE A 1 167 ? 15.102 -15.318 -25.955 0.50 13.65 167 ILE A C 1
ATOM 1293 C C B ILE A 1 167 ? 15.092 -15.328 -25.928 0.50 13.67 167 ILE A C 1
ATOM 1294 O O A ILE A 1 167 ? 15.378 -16.372 -25.393 0.50 14.84 167 ILE A O 1
ATOM 1295 O O B ILE A 1 167 ? 15.342 -16.375 -25.338 0.50 14.78 167 ILE A O 1
ATOM 1304 N N . ALA A 1 168 ? 13.863 -14.994 -26.306 1.00 13.06 168 ALA A N 1
ATOM 1305 C CA . ALA A 1 168 ? 12.758 -15.926 -26.114 1.00 12.96 168 ALA A CA 1
ATOM 1306 C C . ALA A 1 168 ? 12.210 -16.337 -27.463 1.00 15.69 168 ALA A C 1
ATOM 1307 O O . ALA A 1 168 ? 11.668 -15.511 -28.189 1.00 16.38 168 ALA A O 1
ATOM 1309 N N . TYR A 1 169 ? 12.357 -17.612 -27.800 1.00 12.75 169 TYR A N 1
ATOM 1310 C CA . TYR A 1 169 ? 11.783 -18.128 -29.040 1.00 14.42 169 TYR A CA 1
ATOM 1311 C C . TYR A 1 169 ? 10.409 -18.713 -28.743 1.00 13.65 169 TYR A C 1
ATOM 1312 O O . TYR A 1 169 ? 10.282 -19.683 -27.990 1.00 15.43 169 TYR A O 1
ATOM 1321 N N . GLU A 1 170 ? 9.380 -18.118 -29.334 1.00 14.61 170 GLU A N 1
ATOM 1322 C CA . GLU A 1 170 ? 8.021 -18.625 -29.159 1.00 15.71 170 GLU A CA 1
ATOM 1323 C C . GLU A 1 170 ? 7.372 -18.755 -30.528 1.00 15.51 170 GLU A C 1
ATOM 1324 O O . GLU A 1 170 ? 6.953 -17.764 -31.095 1.00 19.19 170 GLU A O 1
ATOM 1330 N N . PRO A 1 171 ? 7.300 -19.980 -31.065 1.00 15.77 171 PRO A N 1
ATOM 1331 C CA . PRO A 1 171 ? 6.608 -20.121 -32.354 1.00 16.88 171 PRO A CA 1
ATOM 1332 C C . PRO A 1 171 ? 5.173 -19.628 -32.204 1.00 19.75 171 PRO A C 1
ATOM 1333 O O . PRO A 1 171 ? 4.510 -20.005 -31.232 1.00 16.80 171 PRO A O 1
ATOM 1337 N N . VAL A 1 172 ? 4.702 -18.792 -33.125 1.00 16.21 172 VAL A N 1
ATOM 1338 C CA . VAL A 1 172 ? 3.384 -18.194 -32.966 1.00 16.64 172 VAL A CA 1
ATOM 1339 C C . VAL A 1 172 ? 2.306 -19.278 -32.933 1.00 18.14 172 VAL A C 1
ATOM 1340 O O . VAL A 1 172 ? 1.292 -19.159 -32.231 1.00 18.04 172 VAL A O 1
ATOM 1344 N N . TRP A 1 173 ? 2.540 -20.359 -33.672 1.00 17.77 173 TRP A N 1
ATOM 1345 C CA . TRP A 1 173 ? 1.573 -21.450 -33.713 1.00 15.31 173 TRP A CA 1
ATOM 1346 C C . TRP A 1 173 ? 1.498 -22.247 -32.413 1.00 16.18 173 TRP A C 1
ATOM 1347 O O . TRP A 1 173 ? 0.613 -23.081 -32.248 1.00 18.09 173 TRP A O 1
ATOM 1358 N N A SER A 1 174 ? 2.418 -21.976 -31.487 0.50 16.32 174 SER A N 1
ATOM 1359 N N B SER A 1 174 ? 2.421 -21.975 -31.490 0.50 16.33 174 SER A N 1
ATOM 1360 C CA A SER A 1 174 ? 2.434 -22.667 -30.198 0.50 15.68 174 SER A CA 1
ATOM 1361 C CA B SER A 1 174 ? 2.451 -22.666 -30.202 0.50 15.68 174 SER A CA 1
ATOM 1362 C C A SER A 1 174 ? 1.847 -21.814 -29.087 0.50 15.26 174 SER A C 1
ATOM 1363 C C B SER A 1 174 ? 1.885 -21.805 -29.082 0.50 15.29 174 SER A C 1
ATOM 1364 O O A SER A 1 174 ? 1.700 -22.281 -27.963 0.50 17.33 174 SER A O 1
ATOM 1365 O O B SER A 1 174 ? 1.789 -22.258 -27.945 0.50 17.27 174 SER A O 1
ATOM 1370 N N . ILE A 1 175 ? 1.536 -20.562 -29.393 1.00 15.35 175 ILE A N 1
ATOM 1371 C CA . ILE A 1 175 ? 1.066 -19.642 -28.354 1.00 16.82 175 ILE A CA 1
ATOM 1372 C C . ILE A 1 175 ? -0.425 -19.801 -28.077 1.00 17.25 175 ILE A C 1
ATOM 1373 O O . ILE A 1 175 ? -1.269 -19.444 -28.903 1.00 19.58 175 ILE A O 1
ATOM 1378 N N . GLY A 1 176 ? -0.726 -20.357 -26.905 1.00 16.69 176 GLY A N 1
ATOM 1379 C CA . GLY A 1 176 ? -2.091 -20.484 -26.426 1.00 19.60 176 GLY A CA 1
ATOM 1380 C C . GLY A 1 176 ? -2.911 -21.532 -27.152 1.00 19.52 176 GLY A C 1
ATOM 1381 O O . GLY A 1 176 ? -4.124 -21.619 -26.961 1.00 21.79 176 GLY A O 1
ATOM 1382 N N . THR A 1 177 ? -2.242 -22.351 -27.961 1.00 19.60 177 THR A N 1
ATOM 1383 C CA . THR A 1 177 ? -2.927 -23.313 -28.812 1.00 16.26 177 THR A CA 1
ATOM 1384 C C . THR A 1 177 ? -2.879 -24.720 -28.243 1.00 19.61 177 THR A C 1
ATOM 1385 O O . THR A 1 177 ? -3.543 -25.614 -28.757 1.00 21.05 177 THR A O 1
ATOM 1389 N N . GLY A 1 178 ? -2.074 -24.923 -27.203 1.00 19.93 178 GLY A N 1
ATOM 1390 C CA . GLY A 1 178 ? -1.877 -26.254 -26.661 1.00 21.95 178 GLY A CA 1
ATOM 1391 C C . GLY A 1 178 ? -1.003 -27.119 -27.557 1.00 19.84 178 GLY A C 1
ATOM 1392 O O . GLY A 1 178 ? -0.872 -28.320 -27.326 1.00 25.46 178 GLY A O 1
ATOM 1393 N N . VAL A 1 179 ? -0.414 -26.518 -28.584 1.00 19.39 179 VAL A N 1
ATOM 1394 C CA . VAL A 1 179 ? 0.501 -27.245 -29.460 1.00 21.72 179 VAL A CA 1
ATOM 1395 C C . VAL A 1 179 ? 1.937 -26.821 -29.190 1.00 17.24 179 VAL A C 1
ATOM 1396 O O . VAL A 1 179 ? 2.445 -25.883 -29.802 1.00 19.31 179 VAL A O 1
ATOM 1400 N N . VAL A 1 180 ? 2.586 -27.512 -28.264 1.00 16.85 180 VAL A N 1
ATOM 1401 C CA . VAL A 1 180 ? 3.971 -27.215 -27.955 1.00 16.17 180 VAL A CA 1
ATOM 1402 C C . VAL A 1 180 ? 4.870 -27.709 -29.088 1.00 19.90 180 VAL A C 1
ATOM 1403 O O . VAL A 1 180 ? 4.550 -28.692 -29.769 1.00 19.58 180 VAL A O 1
ATOM 1407 N N . ALA A 1 181 ? 5.979 -27.015 -29.324 1.00 17.97 181 ALA A N 1
ATOM 1408 C CA . ALA A 1 181 ? 6.995 -27.541 -30.229 1.00 17.97 181 ALA A CA 1
ATOM 1409 C C . ALA A 1 181 ? 7.594 -28.795 -29.618 1.00 18.90 181 ALA A C 1
ATOM 1410 O O . ALA A 1 181 ? 7.741 -28.897 -28.399 1.00 19.11 181 ALA A O 1
ATOM 1412 N N . THR A 1 182 ? 7.950 -29.763 -30.455 1.00 19.22 182 THR A N 1
ATOM 1413 C CA . THR A 1 182 ? 8.640 -30.926 -29.940 1.00 19.11 182 THR A CA 1
ATOM 1414 C C . THR A 1 182 ? 10.041 -30.491 -29.524 1.00 16.73 182 THR A C 1
ATOM 1415 O O . THR A 1 182 ? 10.536 -29.474 -30.005 1.00 20.10 182 THR A O 1
ATOM 1419 N N . PRO A 1 183 ? 10.682 -31.249 -28.627 1.00 20.02 183 PRO A N 1
ATOM 1420 C CA . PRO A 1 183 ? 12.058 -30.906 -28.263 1.00 21.57 183 PRO A CA 1
ATOM 1421 C C . PRO A 1 183 ? 12.934 -30.779 -29.503 1.00 21.87 183 PRO A C 1
ATOM 1422 O O . PRO A 1 183 ? 13.766 -29.875 -29.587 1.00 21.06 183 PRO A O 1
ATOM 1426 N N . GLU A 1 184 ? 12.736 -31.672 -30.467 1.00 22.79 184 GLU A N 1
ATOM 1427 C CA . GLU A 1 184 ? 13.483 -31.636 -31.718 1.00 22.82 184 GLU A CA 1
ATOM 1428 C C . GLU A 1 184 ? 13.273 -30.324 -32.497 1.00 22.38 184 GLU A C 1
ATOM 1429 O O . GLU A 1 184 ? 14.235 -29.694 -32.950 1.00 22.67 184 GLU A O 1
ATOM 1435 N N . GLN A 1 185 ? 12.017 -29.908 -32.650 1.00 19.08 185 GLN A N 1
ATOM 1436 C CA . GLN A 1 185 ? 11.691 -28.678 -33.359 1.00 15.12 185 GLN A CA 1
ATOM 1437 C C . GLN A 1 185 ? 12.261 -27.448 -32.650 1.00 16.94 185 GLN A C 1
ATOM 1438 O O . GLN A 1 185 ? 12.792 -26.538 -33.293 1.00 18.65 185 GLN A O 1
ATOM 1444 N N . ALA A 1 186 ? 12.123 -27.410 -31.329 1.00 16.96 186 ALA A N 1
ATOM 1445 C CA . ALA A 1 186 ? 12.592 -26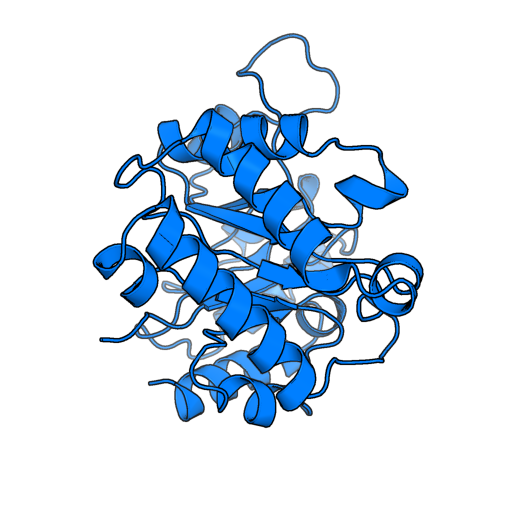.246 -30.575 1.00 17.67 186 ALA A CA 1
ATOM 1446 C C . ALA A 1 186 ? 14.108 -26.168 -30.594 1.00 16.35 186 ALA A C 1
ATOM 1447 O O . ALA A 1 186 ? 14.680 -25.102 -30.862 1.00 18.30 186 ALA A O 1
ATOM 1449 N N . GLU A 1 187 ? 14.754 -27.296 -30.312 1.00 17.41 187 GLU A N 1
ATOM 1450 C CA . GLU A 1 187 ? 16.216 -27.332 -30.288 1.00 17.48 187 GLU A CA 1
ATOM 1451 C C . GLU A 1 187 ? 16.797 -26.919 -31.636 1.00 20.73 187 GLU A C 1
ATOM 1452 O O . GLU A 1 187 ? 17.784 -26.187 -31.685 1.00 21.17 187 GLU A O 1
ATOM 1458 N N . GLU A 1 188 ? 16.179 -27.358 -32.730 1.00 19.39 188 GLU A N 1
ATOM 1459 C CA . GLU A 1 188 ? 16.655 -26.996 -34.063 1.00 21.48 188 GLU A CA 1
ATOM 1460 C C . GLU A 1 188 ? 16.699 -25.483 -34.274 1.00 23.16 188 GLU A C 1
ATOM 1461 O O . GLU A 1 188 ? 17.667 -24.949 -34.811 1.00 21.31 188 GLU A O 1
ATOM 1467 N N . VAL A 1 189 ? 15.643 -24.791 -33.860 1.00 20.02 189 VAL A N 1
ATOM 1468 C CA . VAL A 1 189 ? 15.629 -23.344 -33.949 1.00 17.04 189 VAL A CA 1
ATOM 1469 C C . VAL A 1 189 ? 16.662 -22.718 -33.001 1.00 18.05 189 VAL A C 1
ATOM 1470 O O . VAL A 1 189 ? 17.402 -21.815 -33.399 1.00 18.47 189 VAL A O 1
ATOM 1474 N N . HIS A 1 190 ? 16.716 -23.193 -31.761 1.00 18.17 190 HIS A N 1
ATOM 1475 C CA . HIS A 1 190 ? 17.679 -22.642 -30.801 1.00 17.24 190 HIS A CA 1
ATOM 1476 C C . HIS A 1 190 ? 19.120 -22.818 -31.290 1.00 18.67 190 HIS A C 1
ATOM 1477 O O . HIS A 1 190 ? 19.954 -21.926 -31.113 1.00 19.51 190 HIS A O 1
ATOM 1484 N N . VAL A 1 191 ? 19.415 -23.959 -31.914 1.00 18.16 191 VAL A N 1
ATOM 1485 C CA . VAL A 1 191 ? 20.738 -24.146 -32.513 1.00 19.84 191 VAL A CA 1
ATOM 1486 C C . VAL A 1 191 ? 20.997 -23.089 -33.592 1.00 17.90 191 VAL A C 1
ATOM 1487 O O . VAL A 1 191 ? 22.085 -22.508 -33.660 1.00 18.85 191 VAL A O 1
ATOM 1491 N N . GLY A 1 192 ? 20.001 -22.841 -34.432 1.00 17.65 192 GLY A N 1
ATOM 1492 C CA . GLY A 1 192 ? 20.100 -21.836 -35.475 1.00 17.73 192 GLY A CA 1
ATOM 1493 C C . GLY A 1 192 ? 20.318 -20.439 -34.932 1.00 23.55 192 GLY A C 1
ATOM 1494 O O . GLY A 1 192 ? 21.095 -19.670 -35.491 1.00 20.42 192 GLY A O 1
ATOM 1495 N N . LEU A 1 193 ? 19.639 -20.106 -33.840 1.00 18.77 193 LEU A N 1
ATOM 1496 C CA . LEU A 1 193 ? 19.806 -18.790 -33.230 1.00 19.20 193 LEU A CA 1
ATOM 1497 C C . LEU A 1 193 ? 21.180 -18.668 -32.600 1.00 18.85 193 LEU A C 1
ATOM 1498 O O . LEU A 1 193 ? 21.798 -17.607 -32.640 1.00 21.68 193 LEU A O 1
ATOM 1503 N N . ARG A 1 194 ? 21.664 -19.748 -32.005 1.00 17.24 194 ARG A N 1
ATOM 1504 C CA . ARG A 1 194 ? 22.968 -19.671 -31.376 1.00 19.17 194 ARG A CA 1
ATOM 1505 C C . ARG A 1 194 ? 24.079 -19.575 -32.415 1.00 21.13 194 ARG A C 1
ATOM 1506 O O . ARG A 1 194 ? 25.066 -18.864 -32.204 1.00 21.89 194 ARG A O 1
ATOM 1514 N N . LYS A 1 195 ? 23.909 -20.269 -33.537 1.00 19.75 195 LYS A N 1
ATOM 1515 C CA . LYS A 1 195 ? 24.837 -20.139 -34.668 1.00 20.53 195 LYS A CA 1
ATOM 1516 C C . LYS A 1 195 ? 24.844 -18.718 -35.225 1.00 22.58 195 LYS A C 1
ATOM 1517 O O . LYS A 1 195 ? 25.907 -18.178 -35.550 1.00 25.01 195 LYS A O 1
ATOM 1523 N N . TRP A 1 196 ? 23.661 -18.117 -35.348 1.00 20.67 196 TRP A N 1
ATOM 1524 C CA . TRP A 1 196 ? 23.564 -16.733 -35.790 1.00 21.68 196 TRP A CA 1
ATOM 1525 C C . TRP A 1 196 ? 24.311 -15.815 -34.833 1.00 22.37 196 TRP A C 1
ATOM 1526 O O . TRP A 1 196 ? 25.078 -14.945 -35.261 1.00 22.01 196 TRP A O 1
ATOM 1537 N N . PHE A 1 197 ? 24.087 -15.997 -33.534 1.00 20.36 197 PHE A N 1
ATOM 1538 C CA . PHE A 1 197 ? 24.743 -15.134 -32.556 1.00 20.03 197 PHE A CA 1
ATOM 1539 C C . PHE A 1 197 ? 26.260 -15.277 -32.645 1.00 22.05 197 PHE A C 1
ATOM 1540 O O . PHE A 1 197 ? 26.993 -14.289 -32.607 1.00 21.54 197 PHE A O 1
ATOM 1548 N N . ALA A 1 198 ? 26.735 -16.511 -32.769 1.00 17.74 198 ALA A N 1
ATOM 1549 C CA . ALA A 1 198 ? 28.178 -16.738 -32.828 1.00 23.79 198 ALA A CA 1
ATOM 1550 C C . ALA A 1 198 ? 28.794 -16.074 -34.055 1.00 23.62 198 ALA A C 1
ATOM 1551 O O . ALA A 1 198 ? 29.926 -15.573 -34.011 1.00 27.69 198 ALA A O 1
ATOM 1553 N N . GLU A 1 199 ? 28.048 -16.075 -35.152 1.00 24.11 199 GLU A N 1
ATOM 1554 C CA . GLU A 1 199 ? 28.556 -15.588 -36.429 1.00 25.08 199 GLU A CA 1
ATOM 1555 C C . GLU A 1 199 ? 28.456 -14.072 -36.572 1.00 34.45 199 GLU A C 1
ATOM 1556 O O . GLU A 1 199 ? 29.334 -13.437 -37.162 1.00 32.54 199 GLU A O 1
ATOM 1562 N N . LYS A 1 200 ? 27.387 -13.496 -36.032 1.00 23.90 200 LYS A N 1
ATOM 1563 C CA . LYS A 1 200 ? 27.078 -12.088 -36.286 1.00 26.14 200 LYS A CA 1
ATOM 1564 C C . LYS A 1 200 ? 27.307 -11.183 -35.080 1.00 24.73 200 LYS A C 1
ATOM 1565 O O . LYS A 1 200 ? 27.329 -9.958 -35.216 1.00 31.07 200 LYS A O 1
ATOM 1571 N N . VAL A 1 201 ? 27.470 -11.776 -33.905 1.00 20.66 201 VAL A N 1
ATOM 1572 C CA . VAL A 1 201 ? 27.737 -10.997 -32.695 1.00 22.65 201 VAL A CA 1
ATOM 1573 C C . VAL A 1 201 ? 29.077 -11.374 -32.064 1.00 28.45 201 VAL A C 1
ATOM 1574 O O . VAL A 1 201 ? 30.017 -10.580 -32.087 1.00 36.22 201 VAL A O 1
ATOM 1578 N N . ALA A 1 202 ? 29.170 -12.582 -31.515 1.00 23.48 202 ALA A N 1
ATOM 1579 C CA . ALA A 1 202 ? 30.408 -13.045 -30.892 1.00 29.75 202 ALA A CA 1
ATOM 1580 C C . ALA A 1 202 ? 30.345 -14.538 -30.582 1.00 29.70 202 ALA A C 1
ATOM 1581 O O . ALA A 1 202 ? 29.359 -15.012 -30.031 1.00 24.50 202 ALA A O 1
ATOM 1583 N N . ALA A 1 203 ? 31.400 -15.273 -30.922 1.00 31.79 203 ALA A N 1
ATOM 1584 C CA . ALA A 1 203 ? 31.447 -16.703 -30.624 1.00 25.54 203 ALA A CA 1
ATOM 1585 C C . ALA A 1 203 ? 31.439 -16.981 -29.123 1.00 23.77 203 ALA A C 1
ATOM 1586 O O . ALA A 1 203 ? 30.767 -17.898 -28.662 1.00 26.62 203 ALA A O 1
ATOM 1588 N N . GLU A 1 204 ? 32.188 -16.190 -28.356 1.00 21.52 204 GLU A N 1
ATOM 1589 C CA . GLU A 1 204 ? 32.216 -16.375 -26.916 1.00 23.08 204 GLU A CA 1
ATOM 1590 C C . GLU A 1 204 ? 30.869 -15.997 -26.315 1.00 24.89 204 GLU A C 1
ATOM 1591 O O . GLU A 1 204 ? 30.382 -16.650 -25.395 1.00 26.47 204 GLU A O 1
ATOM 1597 N N . GLY A 1 205 ? 30.284 -14.925 -26.838 1.00 26.72 205 GLY A N 1
ATOM 1598 C CA . GLY A 1 205 ? 28.991 -14.454 -26.372 1.00 28.00 205 GLY A CA 1
ATOM 1599 C C . GLY A 1 205 ? 27.887 -15.474 -26.576 1.00 26.38 205 GLY A C 1
ATOM 1600 O O . GLY A 1 205 ? 27.010 -15.625 -25.722 1.00 25.55 205 GLY A O 1
ATOM 1601 N N . ALA A 1 206 ? 27.940 -16.190 -27.697 1.00 24.77 206 ALA A N 1
ATOM 1602 C CA . ALA A 1 206 ? 26.958 -17.239 -27.995 1.00 24.33 206 ALA A CA 1
ATOM 1603 C C . ALA A 1 206 ? 26.937 -18.329 -26.932 1.00 24.73 206 ALA A C 1
ATOM 1604 O O . ALA A 1 206 ? 25.919 -19.010 -26.722 1.00 22.46 206 ALA A O 1
ATOM 1606 N N . GLN A 1 207 ? 28.063 -18.504 -26.254 1.00 20.71 207 GLN A N 1
ATOM 1607 C CA . GLN A 1 207 ? 28.138 -19.482 -25.187 1.00 17.71 207 GLN A CA 1
ATOM 1608 C C . GLN A 1 207 ? 27.401 -19.038 -23.923 1.00 19.45 207 GLN A C 1
ATOM 1609 O O . GLN A 1 207 ? 27.077 -19.861 -23.077 1.00 21.78 207 GLN A O 1
ATOM 1615 N N . HIS A 1 208 ? 27.135 -17.741 -23.800 1.00 21.79 208 HIS A N 1
ATOM 1616 C CA . HIS A 1 208 ? 26.603 -17.205 -22.549 1.00 22.30 208 HIS A CA 1
ATOM 1617 C C . HIS A 1 208 ? 25.180 -16.679 -22.626 1.00 19.91 208 HIS A C 1
ATOM 1618 O O . HIS A 1 208 ? 24.497 -16.595 -21.606 1.00 24.68 208 HIS A O 1
ATOM 1625 N N . ILE A 1 209 ? 24.720 -16.345 -23.821 1.00 18.71 209 ILE A N 1
ATOM 1626 C CA . ILE A 1 209 ? 23.385 -15.760 -23.927 1.00 20.39 209 ILE A CA 1
ATOM 1627 C C . ILE A 1 209 ? 22.306 -16.805 -23.656 1.00 24.07 209 ILE A C 1
ATOM 1628 O O . ILE A 1 209 ? 22.387 -17.939 -24.139 1.00 18.99 209 ILE A O 1
ATOM 1633 N N . ARG A 1 210 ? 21.313 -16.439 -22.847 1.00 16.82 210 ARG A N 1
ATOM 1634 C CA . ARG A 1 210 ? 20.208 -17.352 -22.582 1.00 14.02 210 ARG A CA 1
ATOM 1635 C C . ARG A 1 210 ? 19.224 -17.277 -23.742 1.00 15.85 210 ARG A C 1
ATOM 1636 O O . ARG A 1 210 ? 18.865 -16.194 -24.199 1.00 16.77 210 ARG A O 1
ATOM 1644 N N . ILE A 1 211 ? 18.825 -18.439 -24.236 1.00 12.58 211 ILE A N 1
ATOM 1645 C CA . ILE A 1 211 ? 17.754 -18.529 -25.217 1.00 12.26 211 ILE A CA 1
ATOM 1646 C C . ILE A 1 211 ? 16.703 -19.447 -24.618 1.00 14.32 211 ILE A C 1
ATOM 1647 O O . ILE A 1 211 ? 16.961 -20.632 -24.384 1.00 16.21 211 ILE A O 1
ATOM 1652 N N . ILE A 1 212 ? 15.535 -18.884 -24.317 1.00 13.51 212 ILE A N 1
ATOM 1653 C CA . ILE A 1 212 ? 14.470 -19.643 -23.680 1.00 13.01 212 ILE A CA 1
ATOM 1654 C C . ILE A 1 212 ? 13.361 -19.937 -24.675 1.00 12.15 212 ILE A C 1
ATOM 1655 O O . ILE A 1 212 ? 13.239 -19.255 -25.692 1.00 13.49 212 ILE A O 1
ATOM 1660 N N . TYR A 1 213 ? 12.589 -20.979 -24.386 1.00 12.50 213 TYR A N 1
ATOM 1661 C CA . TYR A 1 213 ? 11.474 -21.386 -25.238 1.00 12.47 213 TYR A CA 1
ATOM 1662 C C . TYR A 1 213 ? 10.140 -20.966 -24.632 1.00 14.21 213 TYR A C 1
ATOM 1663 O O . TYR A 1 213 ? 9.926 -21.131 -23.432 1.00 15.06 213 TYR A O 1
ATOM 1672 N N . GLY A 1 214 ? 9.230 -20.474 -25.468 1.00 13.01 214 GLY A N 1
ATOM 1673 C CA . GLY A 1 214 ? 7.861 -20.270 -25.019 1.00 16.94 214 GLY A CA 1
ATOM 1674 C C . GLY A 1 214 ? 6.863 -20.803 -26.023 1.00 15.66 214 GLY A C 1
ATOM 1675 O O . GLY A 1 214 ? 7.177 -20.926 -27.214 1.00 15.30 214 GLY A O 1
ATOM 1676 N N . GLY A 1 215 ? 5.657 -21.086 -25.545 1.00 16.52 215 GLY A N 1
ATOM 1677 C CA . GLY A 1 215 ? 4.561 -21.505 -26.404 1.00 17.56 215 GLY A CA 1
ATOM 1678 C C . GLY A 1 215 ? 4.032 -22.835 -25.930 1.00 15.52 215 GLY A C 1
ATOM 1679 O O . GLY A 1 215 ? 4.580 -23.884 -26.267 1.00 16.19 215 GLY A O 1
ATOM 1680 N N . SER A 1 216 ? 2.982 -22.780 -25.114 1.00 16.23 216 SER A N 1
ATOM 1681 C CA . SER A 1 216 ? 2.362 -23.951 -24.505 1.00 17.69 216 SER A CA 1
ATOM 1682 C C . SER A 1 216 ? 3.301 -24.762 -23.613 1.00 16.99 216 SER A C 1
ATOM 1683 O O . SER A 1 216 ? 3.074 -25.951 -23.375 1.00 20.58 216 SER A O 1
ATOM 1686 N N . ALA A 1 217 ? 4.343 -24.114 -23.089 1.00 16.22 217 ALA A N 1
ATOM 1687 C CA . ALA A 1 217 ? 5.207 -24.776 -22.125 1.00 14.44 217 ALA A CA 1
ATOM 1688 C C . ALA A 1 217 ? 4.457 -24.914 -20.809 1.00 17.55 217 ALA A C 1
ATOM 1689 O O . ALA A 1 217 ? 3.850 -23.959 -20.332 1.00 18.92 217 ALA A O 1
ATOM 1691 N N . ASN A 1 218 ? 4.501 -26.104 -20.221 1.00 17.86 218 ASN A N 1
ATOM 1692 C CA . ASN A 1 218 ? 3.807 -26.337 -18.960 1.00 16.50 218 ASN A CA 1
A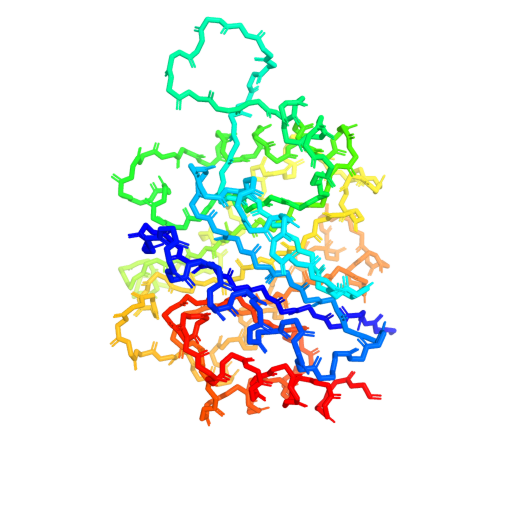TOM 1693 C C . ASN A 1 218 ? 4.506 -27.406 -18.123 1.00 20.17 218 ASN A C 1
ATOM 1694 O O . ASN A 1 218 ? 5.604 -27.849 -18.462 1.00 18.89 218 ASN A O 1
ATOM 1699 N N . GLY A 1 219 ? 3.886 -27.799 -17.015 1.00 20.98 219 GLY A N 1
ATOM 1700 C CA . GLY A 1 219 ? 4.536 -28.710 -16.091 1.00 23.71 219 GLY A CA 1
ATOM 1701 C C . GLY A 1 219 ? 4.762 -30.079 -16.693 1.00 24.08 219 GLY A C 1
ATOM 1702 O O . GLY A 1 219 ? 5.665 -30.806 -16.281 1.00 24.61 219 GLY A O 1
ATOM 1703 N N . SER A 1 220 ? 3.937 -30.438 -17.673 1.00 23.51 220 SER A N 1
ATOM 1704 C CA . SER A 1 220 ? 4.004 -31.779 -18.236 1.00 25.27 220 SER A CA 1
ATOM 1705 C C . SER A 1 220 ? 5.052 -31.928 -19.335 1.00 24.95 220 SER A C 1
ATOM 1706 O O . SER A 1 220 ? 5.599 -33.014 -19.525 1.00 27.93 220 SER A O 1
ATOM 1709 N N . ASN A 1 221 ? 5.336 -30.849 -20.063 1.00 20.39 221 ASN A N 1
ATOM 1710 C CA . ASN A 1 221 ? 6.252 -30.941 -21.201 1.00 21.42 221 ASN A CA 1
ATOM 1711 C C . ASN A 1 221 ? 7.593 -30.248 -21.018 1.00 20.58 221 ASN A C 1
ATOM 1712 O O . ASN A 1 221 ? 8.467 -30.342 -21.877 1.00 21.67 221 ASN A O 1
ATOM 1717 N N . CYS A 1 222 ? 7.772 -29.551 -19.904 1.00 19.81 222 CYS A N 1
ATOM 1718 C CA . CYS A 1 222 ? 8.968 -28.728 -19.783 1.00 22.35 222 CYS A CA 1
ATOM 1719 C C . CYS A 1 222 ? 10.251 -29.507 -19.476 1.00 20.78 222 CYS A C 1
ATOM 1720 O O . CYS A 1 222 ? 11.335 -29.042 -19.792 1.00 23.82 222 CYS A O 1
ATOM 1723 N N . GLU A 1 223 ? 10.146 -30.691 -18.881 1.00 19.20 223 GLU A N 1
ATOM 1724 C CA . GLU A 1 223 ? 11.357 -31.445 -18.577 1.00 21.03 223 GLU A CA 1
ATOM 1725 C C . GLU A 1 223 ? 12.088 -31.828 -19.857 1.00 23.35 223 GLU A C 1
ATOM 1726 O O . GLU A 1 223 ? 13.301 -31.643 -19.970 1.00 22.30 223 GLU A O 1
ATOM 1732 N N . LYS A 1 224 ? 11.346 -32.347 -20.828 1.00 22.78 224 LYS A N 1
ATOM 1733 C CA . LYS A 1 224 ? 11.945 -32.767 -22.086 1.00 25.38 224 LYS A CA 1
ATOM 1734 C C . LYS A 1 224 ? 12.541 -31.594 -22.855 1.00 24.77 224 LYS A C 1
ATOM 1735 O O . LYS A 1 224 ? 13.543 -31.742 -23.557 1.00 23.91 224 LYS A O 1
ATOM 1741 N N . LEU A 1 225 ? 11.921 -30.426 -22.725 1.00 22.01 225 LEU A N 1
ATOM 1742 C CA . LEU A 1 225 ? 12.461 -29.235 -23.358 1.00 21.15 225 LEU A CA 1
ATOM 1743 C C . LEU A 1 225 ? 13.726 -28.781 -22.628 1.00 22.18 225 LEU A C 1
ATOM 1744 O O . LEU A 1 225 ? 14.725 -28.430 -23.255 1.00 21.87 225 LEU A O 1
ATOM 1749 N N . GLY A 1 226 ? 13.678 -28.802 -21.299 1.00 21.14 226 GLY A N 1
ATOM 1750 C CA . GLY A 1 226 ? 14.805 -28.392 -20.480 1.00 21.98 226 GLY A CA 1
ATOM 1751 C C . GLY A 1 226 ? 16.025 -29.284 -20.636 1.00 23.70 226 GLY A C 1
ATOM 1752 O O . GLY A 1 226 ? 17.138 -28.897 -20.285 1.00 24.53 226 GLY A O 1
ATOM 1753 N N . GLN A 1 227 ? 15.815 -30.487 -21.166 1.00 20.17 227 GLN A N 1
ATOM 1754 C CA . GLN A 1 227 ? 16.923 -31.403 -21.399 1.00 24.21 227 GLN A CA 1
ATOM 1755 C C . GLN A 1 227 ? 17.692 -31.087 -22.684 1.00 29.46 227 GLN A C 1
ATOM 1756 O O . GLN A 1 227 ? 18.793 -31.603 -22.895 1.00 37.42 227 GLN A O 1
ATOM 1762 N N . CYS A 1 228 ? 17.120 -30.239 -23.537 1.00 21.37 228 CYS A N 1
ATOM 1763 C CA . CYS A 1 228 ? 17.784 -29.821 -24.769 1.00 23.58 228 CYS A CA 1
ATOM 1764 C C . CYS A 1 228 ? 18.914 -28.861 -24.425 1.00 27.33 228 CYS A C 1
ATOM 1765 O O . CYS A 1 228 ? 18.693 -27.878 -23.725 1.00 21.38 228 CYS A O 1
ATOM 1768 N N . PRO A 1 229 ? 20.127 -29.133 -24.928 1.00 25.56 229 PRO A N 1
ATOM 1769 C CA . PRO A 1 229 ? 21.291 -28.315 -24.576 1.00 22.42 229 PRO A CA 1
ATOM 1770 C C . PRO A 1 229 ? 21.113 -26.811 -24.786 1.00 19.47 229 PRO A C 1
ATOM 1771 O O . PRO A 1 229 ? 21.649 -26.046 -23.982 1.00 22.62 229 PRO A O 1
ATOM 1775 N N . ASN A 1 230 ? 20.391 -26.397 -25.828 1.00 18.45 230 ASN A N 1
ATOM 1776 C CA . ASN A 1 230 ? 20.284 -24.973 -26.136 1.00 14.85 230 ASN A CA 1
ATOM 1777 C C . ASN A 1 230 ? 19.041 -24.271 -25.622 1.00 17.69 230 ASN A C 1
ATOM 1778 O O . ASN A 1 230 ? 18.827 -23.111 -25.945 1.00 17.84 230 ASN A O 1
ATOM 1783 N N . ILE A 1 231 ? 18.238 -24.967 -24.830 1.00 16.28 231 ILE A N 1
ATOM 1784 C CA . ILE A 1 231 ? 17.032 -24.355 -24.268 1.00 13.99 231 ILE A CA 1
ATOM 1785 C C . ILE A 1 231 ? 17.288 -24.067 -22.803 1.00 13.26 231 ILE A C 1
ATOM 1786 O O . ILE A 1 231 ? 17.306 -24.972 -21.977 1.00 18.98 231 ILE A O 1
ATOM 1791 N N . ASP A 1 232 ? 17.497 -22.793 -22.499 1.00 13.82 232 ASP A N 1
ATOM 1792 C CA . ASP A 1 232 ? 17.969 -22.386 -21.183 1.00 14.98 232 ASP A CA 1
ATOM 1793 C C . ASP A 1 232 ? 16.845 -22.148 -20.194 1.00 17.20 232 ASP A C 1
ATOM 1794 O O . ASP A 1 232 ? 17.093 -21.779 -19.044 1.00 18.24 232 ASP A O 1
ATOM 1799 N N . GLY A 1 233 ? 15.612 -22.361 -20.627 1.00 14.22 233 GLY A N 1
ATOM 1800 C CA . GLY A 1 233 ? 14.478 -22.164 -19.748 1.00 15.66 233 GLY A CA 1
ATOM 1801 C C . GLY A 1 233 ? 13.273 -21.808 -20.577 1.00 15.32 233 GLY A C 1
ATOM 1802 O O . GLY A 1 233 ? 13.222 -22.117 -21.775 1.00 13.65 233 GLY A O 1
ATOM 1803 N N . PHE A 1 234 ? 12.310 -21.140 -19.947 1.00 15.27 234 PHE A N 1
ATOM 1804 C CA . PHE A 1 234 ? 10.978 -20.999 -20.522 1.00 14.49 234 PHE A CA 1
ATOM 1805 C C . PHE A 1 234 ? 10.399 -19.626 -20.318 1.00 15.40 234 PHE A C 1
ATOM 1806 O O . PHE A 1 234 ? 10.658 -18.979 -19.307 1.00 14.35 234 PHE A O 1
ATOM 1814 N N . LEU A 1 235 ? 9.621 -19.194 -21.301 1.00 14.07 235 LEU A N 1
ATOM 1815 C CA . LEU A 1 235 ? 8.717 -18.071 -21.144 1.00 13.58 235 LEU A CA 1
ATOM 1816 C C . LEU A 1 235 ? 7.329 -18.701 -21.113 1.00 17.14 235 LEU A C 1
ATOM 1817 O O . LEU A 1 235 ? 6.887 -19.324 -22.085 1.00 18.38 235 LEU A O 1
ATOM 1822 N N . VAL A 1 236 ? 6.674 -18.588 -19.970 1.00 14.84 236 VAL A N 1
ATOM 1823 C CA . VAL A 1 236 ? 5.444 -19.327 -19.707 1.00 13.79 236 VAL A CA 1
ATOM 1824 C C . VAL A 1 236 ? 4.254 -18.380 -19.711 1.00 18.06 236 VAL A C 1
ATOM 1825 O O . VAL A 1 236 ? 4.257 -17.368 -19.020 1.00 17.38 236 VAL A O 1
ATOM 1829 N N . GLY A 1 237 ? 3.237 -18.698 -20.497 1.00 16.27 237 GLY A N 1
ATOM 1830 C CA . GLY A 1 237 ? 2.048 -17.872 -20.553 1.00 17.10 237 GLY A CA 1
ATOM 1831 C C . GLY A 1 237 ? 0.973 -18.410 -19.638 1.00 15.59 237 GLY A C 1
ATOM 1832 O O . GLY A 1 237 ? 1.012 -18.189 -18.427 1.00 17.22 237 GLY A O 1
ATOM 1833 N N . GLY A 1 238 ? 0.024 -19.150 -20.196 1.00 16.78 238 GLY A N 1
ATOM 1834 C CA . GLY A 1 238 ? -1.091 -19.654 -19.407 1.00 19.52 238 GLY A CA 1
ATOM 1835 C C . GLY A 1 238 ? -0.714 -20.371 -18.120 1.00 17.28 238 GLY A C 1
ATOM 1836 O O . GLY A 1 238 ? -1.355 -20.177 -17.071 1.00 17.69 238 GLY A O 1
ATOM 1837 N N . ALA A 1 239 ? 0.295 -21.237 -18.180 1.00 15.58 239 ALA A N 1
ATOM 1838 C CA . ALA A 1 239 ? 0.656 -22.004 -17.002 1.00 18.38 239 ALA A CA 1
ATOM 1839 C C . ALA A 1 239 ? 1.225 -21.113 -15.897 1.00 18.09 239 ALA A C 1
ATOM 1840 O O . ALA A 1 239 ? 1.272 -21.524 -14.741 1.00 17.50 239 ALA A O 1
ATOM 1842 N N . SER A 1 240 ? 1.627 -19.887 -16.235 1.00 14.63 240 SER A N 1
ATOM 1843 C CA . SER A 1 240 ? 2.196 -19.010 -15.205 1.00 14.89 240 SER A CA 1
ATOM 1844 C C . SER A 1 240 ? 1.128 -18.469 -14.249 1.00 16.02 240 SER A C 1
ATOM 1845 O O . SER A 1 240 ? 1.466 -17.943 -13.190 1.00 16.66 240 SER A O 1
ATOM 1848 N N . LEU A 1 241 ? -0.140 -18.606 -14.623 1.00 15.49 241 LEU A N 1
ATOM 1849 C CA . LEU A 1 241 ? -1.253 -18.158 -13.776 1.00 16.30 241 LEU A CA 1
ATOM 1850 C C . LEU A 1 241 ? -1.694 -19.250 -12.815 1.00 16.92 241 LEU A C 1
ATO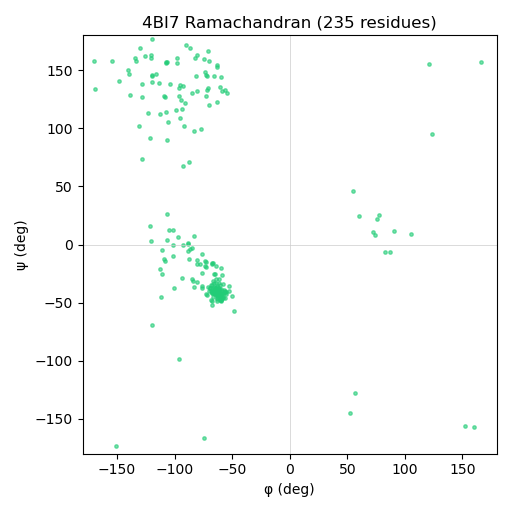M 1851 O O . LEU A 1 241 ? -2.632 -19.060 -12.033 1.00 18.99 241 LEU A O 1
ATOM 1856 N N . LYS A 1 242 ? -1.023 -20.397 -12.887 1.00 15.96 242 LYS A N 1
ATOM 1857 C CA . LYS A 1 242 ? -1.433 -21.592 -12.148 1.00 22.06 242 LYS A CA 1
ATOM 1858 C C . LYS A 1 242 ? -0.339 -22.072 -11.203 1.00 19.20 242 LYS A C 1
ATOM 1859 O O . LYS A 1 242 ? 0.825 -21.716 -11.357 1.00 17.73 242 LYS A O 1
ATOM 1865 N N . PRO A 1 243 ? -0.703 -22.918 -10.229 1.00 21.83 243 PRO A N 1
ATOM 1866 C CA . PRO A 1 243 ? 0.301 -23.497 -9.331 1.00 21.92 243 PRO A CA 1
ATOM 1867 C C . PRO A 1 243 ? 1.362 -24.325 -10.063 1.00 18.74 243 PRO A C 1
ATOM 1868 O O . PRO A 1 243 ? 2.453 -24.534 -9.523 1.00 20.97 243 PRO A O 1
ATOM 1872 N N . GLU A 1 244 ? 1.074 -24.781 -11.278 1.00 19.15 244 GLU A N 1
ATOM 1873 C CA . GLU A 1 244 ? 2.083 -25.552 -11.988 1.00 18.32 244 GLU A CA 1
ATOM 1874 C C . GLU A 1 244 ? 3.308 -24.715 -12.367 1.00 18.42 244 GLU A C 1
ATOM 1875 O O . GLU A 1 244 ? 4.364 -25.254 -12.677 1.00 18.22 244 GLU A O 1
ATOM 1881 N N . PHE A 1 245 ? 3.184 -23.393 -12.319 1.00 16.77 245 PHE A N 1
ATOM 1882 C CA . PHE A 1 245 ? 4.360 -22.564 -12.549 1.00 16.90 245 PHE A CA 1
ATOM 1883 C C . PHE A 1 245 ? 5.474 -22.943 -11.573 1.00 17.43 245 PHE A C 1
ATOM 1884 O O . PHE A 1 245 ? 6.644 -23.006 -11.949 1.00 16.74 245 PHE A O 1
ATOM 1892 N N . MET A 1 246 ? 5.112 -23.209 -10.321 1.00 19.21 246 MET A N 1
ATOM 1893 C CA . MET A 1 246 ? 6.113 -23.596 -9.335 1.00 18.58 246 MET A CA 1
ATOM 1894 C C . MET A 1 246 ? 6.725 -24.965 -9.653 1.00 17.20 246 MET A C 1
ATOM 1895 O O . MET A 1 246 ? 7.918 -25.193 -9.436 1.00 19.91 246 MET A O 1
ATOM 1900 N N . THR A 1 247 ? 5.911 -25.864 -10.191 1.00 19.58 247 THR A N 1
ATOM 1901 C CA . THR A 1 247 ? 6.424 -27.163 -10.604 1.00 19.59 247 THR A CA 1
ATOM 1902 C C . THR A 1 247 ? 7.459 -26.988 -11.704 1.00 21.70 247 THR A C 1
ATOM 1903 O O . THR A 1 247 ? 8.487 -27.668 -11.716 1.00 21.68 247 THR A O 1
ATOM 1907 N N . MET A 1 248 ? 7.202 -26.049 -12.610 1.00 18.26 248 MET A N 1
ATOM 1908 C CA . MET A 1 248 ? 8.152 -25.758 -13.678 1.00 15.03 248 MET A CA 1
ATOM 1909 C C . MET A 1 248 ? 9.466 -25.198 -13.150 1.00 19.42 248 MET A C 1
ATOM 1910 O O . MET A 1 248 ? 10.530 -25.497 -13.688 1.00 19.22 248 MET A O 1
ATOM 1915 N N . ILE A 1 249 ? 9.397 -24.373 -12.110 1.00 15.94 249 ILE A N 1
ATOM 1916 C CA . ILE A 1 249 ? 10.621 -23.845 -11.523 1.00 16.39 249 ILE A CA 1
ATOM 1917 C C . ILE A 1 249 ? 11.462 -25.022 -11.034 1.00 18.98 249 ILE A C 1
ATOM 1918 O O . ILE A 1 249 ? 12.665 -25.083 -11.273 1.00 19.38 249 ILE A O 1
ATOM 1923 N N . ASP A 1 250 ? 10.810 -25.965 -10.367 1.00 18.77 250 ASP A N 1
ATOM 1924 C CA . ASP A 1 250 ? 11.512 -27.118 -9.806 1.00 19.12 250 ASP A CA 1
ATOM 1925 C C . ASP A 1 250 ? 12.117 -27.997 -10.893 1.00 22.33 250 ASP A C 1
ATOM 1926 O O . ASP A 1 250 ? 13.238 -28.478 -10.758 1.00 22.80 250 ASP A O 1
ATOM 1931 N N . ILE A 1 251 ? 11.362 -28.211 -11.962 1.00 18.88 251 ILE A N 1
ATOM 1932 C CA . ILE A 1 251 ? 11.834 -29.040 -13.066 1.00 20.70 251 ILE A CA 1
ATOM 1933 C C . ILE A 1 251 ? 13.032 -28.387 -13.743 1.00 23.45 251 ILE A C 1
ATOM 1934 O O . ILE A 1 251 ? 14.020 -29.050 -14.062 1.00 24.64 251 ILE A O 1
ATOM 1939 N N . LEU A 1 252 ? 12.958 -27.076 -13.945 1.00 19.72 252 LEU A N 1
ATOM 1940 C CA . LEU A 1 252 ? 14.048 -26.360 -14.588 1.00 19.56 252 LEU A CA 1
ATOM 1941 C C . LEU A 1 252 ? 15.320 -26.461 -13.752 1.00 21.51 252 LEU A C 1
ATOM 1942 O O . LEU A 1 252 ? 16.406 -26.659 -14.286 1.00 21.93 252 LEU A O 1
ATOM 1947 N N . THR A 1 253 ? 15.176 -26.334 -12.438 1.00 21.00 253 THR A N 1
ATOM 1948 C CA . THR A 1 253 ? 16.311 -26.415 -11.537 1.00 21.68 253 THR A CA 1
ATOM 1949 C C . THR A 1 253 ? 16.936 -27.802 -11.611 1.00 23.98 253 THR A C 1
ATOM 1950 O O . THR A 1 253 ? 18.147 -27.943 -11.756 1.00 25.01 253 THR A O 1
ATOM 1954 N N . LYS A 1 254 ? 16.100 -28.825 -11.516 1.00 23.61 254 LYS A N 1
ATOM 1955 C CA . LYS A 1 254 ? 16.585 -30.203 -11.511 1.00 30.86 254 LYS A CA 1
ATOM 1956 C C . LYS A 1 254 ? 17.286 -30.567 -12.821 1.00 30.87 254 LYS A C 1
ATOM 1957 O O . LYS A 1 254 ? 18.274 -31.309 -12.827 1.00 30.99 254 LYS A O 1
ATOM 1963 N N . THR A 1 255 ? 16.781 -30.042 -13.931 1.00 24.50 255 THR A N 1
ATOM 1964 C CA . THR A 1 255 ? 17.295 -30.432 -15.243 1.00 26.01 255 THR A CA 1
ATOM 1965 C C . THR A 1 255 ? 18.541 -29.654 -15.663 1.00 29.13 255 THR A C 1
ATOM 1966 O O . THR A 1 255 ? 19.398 -30.190 -16.369 1.00 32.08 255 THR A O 1
ATOM 1970 N N . ARG A 1 256 ? 18.653 -28.401 -15.230 1.00 24.81 256 ARG A N 1
ATOM 1971 C CA . ARG A 1 256 ? 19.720 -27.543 -15.735 1.00 24.32 256 ARG A CA 1
ATOM 1972 C C . ARG A 1 256 ? 20.703 -26.983 -14.706 1.00 29.40 256 ARG A C 1
ATOM 1973 O O . ARG A 1 256 ? 21.596 -26.217 -15.065 1.00 36.16 256 ARG A O 1
ATOM 1981 N N . THR A 1 257 ? 20.555 -27.355 -13.438 1.00 28.52 257 THR A N 1
ATOM 1982 C CA . THR A 1 257 ? 21.572 -26.989 -12.451 1.00 33.27 257 THR A CA 1
ATOM 1983 C C . THR A 1 257 ? 22.168 -28.223 -11.784 1.00 45.80 257 THR A C 1
ATOM 1984 O O . THR A 1 257 ? 23.196 -28.133 -11.110 1.00 48.41 257 THR A O 1
#

Nearest PDB structures (foldseek):
  4bi7-assembly1_A  TM=1.004E+00  e=1.383E-56  Giardia duodenalis
  2dp3-assembly1_A-2  TM=1.001E+00  e=2.229E-53  Giardia duodenalis
  4bi6-assembly1_A-2  TM=1.001E+00  e=1.391E-52  Giardia duodenalis
  4bi5-assembly3_E  TM=9.827E-01  e=3.343E-47  Giardia duodenalis
  1tmh-assembly2_D  TM=9.561E-01  e=8.038E-31  Escherichia coli

Foldseek 3Di:
DAEQFEEEEEQDQDDDLVLLLVLLLLLLPFDFDPRHQYEYEDAPVCQLSNVVSRPHPRYAYEHAEAFLDADDDDPPGHHLVNCVVSVHQEYEFDDVCCVPVVPQDLLRSLSRLLRNLVVRHQYAYEFAEEPVCVVVVCTLVRRVVSVVSNCVSQPLDDSSQLRYAYEYEYPCQAPPLDFDQLVRVLVNLVSVLVSCCVGHNVVVSRYHHYAYEGNDWLVRLLNNLLRRRHSAYHYYPRSSDSRSSSRSVSNVVRRD

Organism: Giardia intestinalis (NCBI:txid5741)